Protein AF-0000000084923215 (afdb_homodimer)

Organism: Geobacter metallireducens (strain ATCC 53774 / DSM 7210 / GS-15) (NCBI:txid269799)

Sequence (346 aa):
MDTRNRTTPFKGLVVDIEQMDVRIGDKGWHTFQVVRHPGGVGVLPLHDDGTVTLIRQLRPSVDATLLEIPAGRLDPGEEPAACGLRELAEETGLSSTRLESLGVILTSPGVFDEAIHLYLATGLSQGEADPEQYEEIETVRVPLEEAVTMATDGRIRDGKTIIALFRAKAGLPMDTRNRTTPFKGLVVDIEQMDVRIGDKGWHTFQVVRHPGGVGVLPLHDDGTVTLIRQLRPSVDATLLEIPAGRLDPGEEPAACGLRELAEETGLSSTRLESLGVILTSPGVFDEAIHLYLATGLSQGEADPEQYEEIETVRVPLEEAVTMATDGRIRDGKTIIALFRAKAGLP

InterPro domains:
  IPR000086 NUDIX hydrolase domain [PF00293] (37-161)
  IPR000086 NUDIX hydrolase domain [PS51462] (36-164)
  IPR015797 NUDIX hydrolase-like domain superfamily [SSF55811] (3-169)

Secondary structure (DSSP, 8-state):
--EEEEEEEEE-SS-EEEEEEEE-GGG-EEEEEEEE---EEEEEEB-TTSEEEEEEEEEGGGTEEEEE--EEEPPTT--HHHHHHHHHHHHH-EEEEEEEEEEEEEEETTTEEEEEEEEEEEEEEE------TT--EEEEEEEHHHHHHHHHHTS--BHHHHHHHHHHHHH--/--EEEEEEEEE-SS-EEEEEEEE-GGG-EEEEEEEE---EEEEEEB-TTSEEEEEEEEEGGGTEEEEE--EEEPPTT--HHHHHHHHHHHHH-EEEEEEEEEEEEEEETTTEEEEEEEEEEEEEEE------TT--EEEEEEEHHHHHHHHHHTS--BHHHHHHHHHHHHH--

Radius of gyration: 19.85 Å; Cα contacts (8 Å, |Δi|>4): 893; chains: 2; bounding box: 50×55×45 Å

Structure (mmCIF, N/CA/C/O backbone):
data_AF-0000000084923215-model_v1
#
loop_
_entity.id
_entity.type
_entity.pdbx_description
1 polymer 'GDP-mannose pyrophosphatase'
#
loop_
_atom_site.group_PDB
_atom_site.id
_atom_site.type_symbol
_atom_site.label_atom_id
_atom_site.label_alt_id
_atom_site.label_comp_id
_atom_site.label_asym_id
_atom_site.label_entity_id
_atom_site.label_seq_id
_atom_site.pdbx_PDB_ins_code
_atom_site.Cartn_x
_atom_site.Cartn_y
_atom_site.Cartn_z
_atom_site.occupancy
_atom_site.B_iso_or_equiv
_atom_site.auth_seq_id
_atom_site.auth_comp_id
_atom_site.auth_asym_id
_atom_site.auth_atom_id
_atom_site.pdbx_PDB_model_num
ATOM 1 N N . MET A 1 1 ? -11.633 -4.125 -20.156 1 89.94 1 MET A N 1
ATOM 2 C CA . MET A 1 1 ? -12.141 -5.211 -19.328 1 89.94 1 MET A CA 1
ATOM 3 C C . MET A 1 1 ? -13.656 -5.328 -19.453 1 89.94 1 MET A C 1
ATOM 5 O O . MET A 1 1 ? -14.367 -4.32 -19.422 1 89.94 1 MET A O 1
ATOM 9 N N . ASP A 1 2 ? -14.211 -6.512 -19.719 1 95.12 2 ASP A N 1
ATOM 10 C CA . ASP A 1 2 ? -15.641 -6.75 -19.844 1 95.12 2 ASP A CA 1
ATOM 11 C C . ASP A 1 2 ? -16.281 -6.891 -18.453 1 95.12 2 ASP A C 1
ATOM 13 O O . ASP A 1 2 ? -15.891 -7.754 -17.672 1 95.12 2 ASP A O 1
ATOM 17 N N . THR A 1 3 ? -17.219 -6 -18.172 1 97.56 3 THR A N 1
ATOM 18 C CA . THR A 1 3 ? -17.906 -6.035 -16.875 1 97.56 3 THR A CA 1
ATOM 19 C C . THR A 1 3 ? -19.406 -5.973 -17.062 1 97.56 3 THR A C 1
ATOM 21 O O . THR A 1 3 ? -19.906 -5.516 -18.094 1 97.56 3 THR A O 1
ATOM 24 N N . ARG A 1 4 ? -20.156 -6.504 -16.109 1 98.12 4 ARG A N 1
ATOM 25 C CA . ARG A 1 4 ? -21.625 -6.402 -16.078 1 98.12 4 ARG A CA 1
ATOM 26 C C . ARG A 1 4 ? -22.141 -6.375 -14.648 1 98.12 4 ARG A C 1
ATOM 28 O O . ARG A 1 4 ? -21.375 -6.547 -13.695 1 98.12 4 ARG A O 1
ATOM 35 N N . ASN A 1 5 ? -23.453 -5.992 -14.414 1 98.19 5 ASN A N 1
ATOM 36 C CA . ASN A 1 5 ? -24.172 -6.039 -13.148 1 98.19 5 ASN A CA 1
ATOM 37 C C . ASN A 1 5 ? -23.5 -5.188 -12.086 1 98.19 5 ASN A C 1
ATOM 39 O O . ASN A 1 5 ? -23.312 -5.633 -10.953 1 98.19 5 ASN A O 1
ATOM 43 N N . ARG A 1 6 ? -23.094 -4.07 -12.453 1 98.06 6 ARG A N 1
ATOM 44 C CA . ARG A 1 6 ? -22.422 -3.174 -11.508 1 98.06 6 ARG A CA 1
ATOM 45 C C . ARG A 1 6 ? -23.422 -2.586 -10.516 1 98.06 6 ARG A C 1
ATOM 47 O O . ARG A 1 6 ? -24.5 -2.145 -10.898 1 98.06 6 ARG A O 1
ATOM 54 N N . THR A 1 7 ? -23.109 -2.68 -9.219 1 98.56 7 THR A N 1
ATOM 55 C CA . THR A 1 7 ? -23.875 -2.092 -8.125 1 98.56 7 THR A CA 1
ATOM 56 C C . THR A 1 7 ? -22.938 -1.482 -7.078 1 98.56 7 THR A C 1
ATOM 58 O O . THR A 1 7 ? -21.734 -1.683 -7.129 1 98.56 7 THR A O 1
ATOM 61 N N . THR A 1 8 ? -23.5 -0.693 -6.191 1 98.75 8 THR A N 1
ATOM 62 C CA . THR A 1 8 ? -22.781 -0.135 -5.047 1 98.75 8 THR A CA 1
ATOM 63 C C . THR A 1 8 ? -23.469 -0.534 -3.74 1 98.75 8 THR A C 1
ATOM 65 O O . THR A 1 8 ? -24.203 0.259 -3.15 1 98.75 8 THR A O 1
ATOM 68 N N . PRO A 1 9 ? -23.125 -1.691 -3.227 1 98.56 9 PRO A N 1
ATOM 69 C CA . PRO A 1 9 ? -23.844 -2.223 -2.064 1 98.56 9 PRO A CA 1
ATOM 70 C C . PRO A 1 9 ? -23.547 -1.443 -0.785 1 98.56 9 PRO A C 1
ATOM 72 O O . PRO A 1 9 ? -24.25 -1.615 0.221 1 98.56 9 PRO A O 1
ATOM 75 N N . PHE A 1 10 ? -22.578 -0.598 -0.765 1 98.75 10 PHE A N 1
ATOM 76 C CA . PHE A 1 10 ? -22.234 0.171 0.427 1 98.75 10 PHE A CA 1
ATOM 77 C C . PHE A 1 10 ? -21.656 1.53 0.051 1 98.75 10 PHE A C 1
ATOM 79 O O . PHE A 1 10 ? -20.75 1.614 -0.769 1 98.75 10 PHE A O 1
ATOM 86 N N . LYS A 1 11 ? -22.172 2.621 0.549 1 98.62 11 LYS A N 1
ATOM 87 C CA . LYS A 1 11 ? -21.641 3.984 0.497 1 98.62 11 LYS A CA 1
ATOM 88 C C . LYS A 1 11 ? -21.219 4.465 1.883 1 98.62 11 LYS A C 1
ATOM 90 O O . LYS A 1 11 ? -22.062 4.602 2.779 1 98.62 11 LYS A O 1
ATOM 95 N N . GLY A 1 12 ? -19.906 4.723 1.989 1 98.31 12 GLY A N 1
ATOM 96 C CA . GLY A 1 12 ? -19.422 5.012 3.326 1 98.31 12 GLY A CA 1
ATOM 97 C C . GLY A 1 12 ? -18.891 6.426 3.475 1 98.31 12 GLY A C 1
ATOM 98 O O . GLY A 1 12 ? -19.109 7.27 2.605 1 98.31 12 GLY A O 1
ATOM 99 N N . LEU A 1 13 ? -18.219 6.715 4.648 1 97.12 13 LEU A N 1
ATOM 100 C CA . LEU A 1 13 ? -17.703 8.031 4.98 1 97.12 13 LEU A CA 1
ATOM 101 C C . LEU A 1 13 ? -16.5 8.383 4.105 1 97.12 13 LEU A C 1
ATOM 103 O O . LEU A 1 13 ? -16.328 9.531 3.697 1 97.12 13 LEU A O 1
ATOM 107 N N . VAL A 1 14 ? -15.672 7.309 3.805 1 97.12 14 VAL A N 1
ATOM 108 C CA . VAL A 1 14 ? -14.422 7.547 3.086 1 97.12 14 VAL A CA 1
ATOM 109 C C . VAL A 1 14 ? -14.383 6.691 1.821 1 97.12 14 VAL A C 1
ATOM 111 O O . VAL A 1 14 ? -13.914 7.141 0.776 1 97.12 14 VAL A O 1
ATOM 114 N N . VAL A 1 15 ? -14.945 5.465 1.953 1 98.69 15 VAL A N 1
ATOM 115 C CA . VAL A 1 15 ? -14.891 4.535 0.831 1 98.69 15 VAL A CA 1
ATOM 116 C C . VAL A 1 15 ? -16.297 4.027 0.505 1 98.69 15 VAL A C 1
ATOM 118 O O . VAL A 1 15 ? -17.188 4.062 1.357 1 98.69 15 VAL A O 1
ATOM 121 N N . ASP A 1 16 ? -16.438 3.582 -0.717 1 98.81 16 ASP A N 1
ATOM 122 C CA . ASP A 1 16 ? -17.594 2.807 -1.173 1 98.81 16 ASP A CA 1
ATOM 123 C C . ASP A 1 16 ? -17.188 1.378 -1.528 1 98.81 16 ASP A C 1
ATOM 125 O O . ASP A 1 16 ? -16 1.097 -1.728 1 98.81 16 ASP A O 1
ATOM 129 N N . ILE A 1 17 ? -18.156 0.483 -1.512 1 98.88 17 ILE A N 1
ATOM 130 C CA . ILE A 1 17 ? -17.953 -0.846 -2.082 1 98.88 17 ILE A CA 1
ATOM 131 C C . ILE A 1 17 ? -18.75 -0.969 -3.381 1 98.88 17 ILE A C 1
ATOM 133 O O . ILE A 1 17 ? -19.969 -0.75 -3.396 1 98.88 17 ILE A O 1
ATOM 137 N N . GLU A 1 18 ? -18.047 -1.252 -4.402 1 98.81 18 GLU A N 1
ATOM 138 C CA . GLU A 1 18 ? -18.672 -1.568 -5.68 1 98.81 18 GLU A CA 1
ATOM 139 C C . GLU A 1 18 ? -18.562 -3.057 -5.996 1 98.81 18 GLU A C 1
ATOM 141 O O . GLU A 1 18 ? -17.547 -3.684 -5.703 1 98.81 18 GLU A O 1
ATOM 146 N N . GLN A 1 19 ? -19.609 -3.613 -6.535 1 98.75 19 GLN A N 1
ATOM 147 C CA . GLN A 1 19 ? -19.641 -5.012 -6.949 1 98.75 19 GLN A CA 1
ATOM 148 C C . GLN A 1 19 ? -19.953 -5.141 -8.438 1 98.75 19 GLN A C 1
ATOM 150 O O . GLN A 1 19 ? -20.812 -4.422 -8.961 1 98.75 19 GLN A O 1
ATOM 155 N N . MET A 1 20 ? -19.25 -6.008 -9.07 1 98.56 20 MET A N 1
ATOM 156 C CA . MET A 1 20 ? -19.5 -6.258 -10.492 1 98.56 20 MET A CA 1
ATOM 157 C C . MET A 1 20 ? -19.047 -7.664 -10.875 1 98.56 20 MET A C 1
ATOM 159 O O . MET A 1 20 ? -18.25 -8.289 -10.164 1 98.56 20 MET A O 1
ATOM 163 N N . ASP A 1 21 ? -19.641 -8.109 -11.945 1 98.62 21 ASP A N 1
ATOM 164 C CA . ASP A 1 21 ? -19.109 -9.305 -12.586 1 98.62 21 ASP A CA 1
ATOM 165 C C . ASP A 1 21 ? -18.062 -8.953 -13.641 1 98.62 21 ASP A C 1
ATOM 167 O O . ASP A 1 21 ? -18.25 -8.008 -14.414 1 98.62 21 ASP A O 1
ATOM 171 N N . VAL A 1 22 ? -16.969 -9.656 -13.609 1 98.25 22 VAL A N 1
ATOM 172 C CA . VAL A 1 22 ? -15.875 -9.43 -14.547 1 98.25 22 VAL A CA 1
ATOM 173 C C . VAL A 1 22 ? -15.617 -10.695 -15.359 1 98.25 22 VAL A C 1
ATOM 175 O O . VAL A 1 22 ? -15.57 -11.797 -14.812 1 98.25 22 VAL A O 1
ATOM 178 N N . ARG A 1 23 ? -15.461 -10.523 -16.656 1 97.69 23 ARG A N 1
ATOM 179 C CA . ARG A 1 23 ? -15.086 -11.664 -17.484 1 97.69 23 ARG A CA 1
ATOM 180 C C . ARG A 1 23 ? -13.578 -11.914 -17.422 1 97.69 23 ARG A C 1
ATOM 182 O O . ARG A 1 23 ? -12.781 -11.031 -17.75 1 97.69 23 ARG A O 1
ATOM 189 N N . ILE A 1 24 ? -13.234 -13.102 -17 1 96.06 24 ILE A N 1
ATOM 190 C CA . ILE A 1 24 ? -11.828 -13.477 -16.906 1 96.06 24 ILE A CA 1
ATOM 191 C C . ILE A 1 24 ? -11.469 -14.43 -18.047 1 96.06 24 ILE A C 1
ATOM 193 O O . ILE A 1 24 ? -11.5 -15.648 -17.891 1 96.06 24 ILE A O 1
ATOM 197 N N . GLY A 1 25 ? -11.078 -13.75 -19.234 1 92.06 25 GLY A N 1
ATOM 198 C CA . GLY A 1 25 ? -10.75 -14.547 -20.406 1 92.06 25 GLY A CA 1
ATOM 199 C C . GLY A 1 25 ? -11.742 -15.672 -20.656 1 92.06 25 GLY A C 1
ATOM 200 O O . GLY A 1 25 ? -12.953 -15.438 -20.703 1 92.06 25 GLY A O 1
ATOM 201 N N . ASP A 1 26 ? -11.148 -16.859 -20.781 1 92.81 26 ASP A N 1
ATOM 202 C CA . ASP A 1 26 ? -11.969 -18.031 -21.078 1 92.81 26 ASP A CA 1
ATOM 203 C C . ASP A 1 26 ? -12.516 -18.656 -19.797 1 92.81 26 ASP A C 1
ATOM 205 O O . ASP A 1 26 ? -13.344 -19.578 -19.844 1 92.81 26 ASP A O 1
ATOM 209 N N . LYS A 1 27 ? -12.133 -18.141 -18.672 1 95.31 27 LYS A N 1
ATOM 210 C CA . LYS A 1 27 ? -12.516 -18.703 -17.375 1 95.31 27 LYS A CA 1
ATOM 211 C C . LYS A 1 27 ? -13.922 -18.266 -16.984 1 95.31 27 LYS A C 1
ATOM 213 O O . LYS A 1 27 ? -14.461 -18.734 -15.969 1 95.31 27 LYS A O 1
ATOM 218 N N . GLY A 1 28 ? -14.523 -17.359 -17.75 1 96.5 28 GLY A N 1
ATOM 219 C CA . GLY A 1 28 ? -15.914 -16.984 -17.547 1 96.5 28 GLY A CA 1
ATOM 220 C C . GLY A 1 28 ? -16.078 -15.789 -16.625 1 96.5 28 GLY A C 1
ATOM 221 O O . GLY A 1 28 ? -15.172 -14.969 -16.5 1 96.5 28 GLY A O 1
ATOM 222 N N . TRP A 1 29 ? -17.344 -15.648 -16.125 1 98.06 29 TRP A N 1
ATOM 223 C CA . TRP A 1 29 ? -17.719 -14.484 -15.328 1 98.06 29 TRP A CA 1
ATOM 224 C C . TRP A 1 29 ? -17.516 -14.766 -13.836 1 98.06 29 TRP A C 1
ATOM 226 O O . TRP A 1 29 ? -17.891 -15.836 -13.344 1 98.06 29 TRP A O 1
ATOM 236 N N . HIS A 1 30 ? -16.906 -13.828 -13.188 1 98.12 30 HIS A N 1
ATOM 237 C CA . HIS A 1 30 ? -16.703 -13.906 -11.742 1 98.12 30 HIS A CA 1
ATOM 238 C C . HIS A 1 30 ? -17.078 -12.594 -11.062 1 98.12 30 HIS A C 1
ATOM 240 O O . HIS A 1 30 ? -16.859 -11.516 -11.625 1 98.12 30 HIS A O 1
ATOM 246 N N . THR A 1 31 ? -17.625 -12.656 -9.805 1 98.25 31 THR A N 1
ATOM 247 C CA . THR A 1 31 ? -18.047 -11.477 -9.062 1 98.25 31 THR A CA 1
ATOM 248 C C . THR A 1 31 ? -16.875 -10.898 -8.266 1 98.25 31 THR A C 1
ATOM 250 O O . THR A 1 31 ? -16.188 -11.633 -7.562 1 98.25 31 THR A O 1
ATOM 253 N N . PHE A 1 32 ? -16.672 -9.633 -8.453 1 98.31 32 PHE A N 1
ATOM 254 C CA . PHE A 1 32 ? -15.68 -8.891 -7.688 1 98.31 32 PHE A CA 1
ATOM 255 C C . PHE A 1 32 ? -16.344 -7.789 -6.867 1 98.31 32 PHE A C 1
ATOM 257 O O . PHE A 1 32 ? -17.312 -7.18 -7.309 1 98.31 32 PHE A O 1
ATOM 264 N N . GLN A 1 33 ? -15.859 -7.652 -5.668 1 98.69 33 GLN A N 1
ATOM 265 C CA . GLN A 1 33 ? -16.125 -6.457 -4.879 1 98.69 33 GLN A CA 1
ATOM 266 C C . GLN A 1 33 ? -14.883 -5.582 -4.762 1 98.69 33 GLN A C 1
ATOM 268 O O . GLN A 1 33 ? -13.812 -6.062 -4.395 1 98.69 33 GLN A O 1
ATOM 273 N N . VAL A 1 34 ? -15.016 -4.301 -5.113 1 98.75 34 VAL A N 1
ATOM 274 C CA . VAL A 1 34 ? -13.914 -3.346 -5.145 1 98.75 34 VAL A CA 1
ATOM 275 C C . VAL A 1 34 ? -14.172 -2.232 -4.129 1 98.75 34 VAL A C 1
ATOM 277 O O . VAL A 1 34 ? -15.273 -1.683 -4.066 1 98.75 34 VAL A O 1
ATOM 280 N N . VAL A 1 35 ? -13.164 -1.985 -3.295 1 98.94 35 VAL A N 1
ATOM 281 C CA . VAL A 1 35 ? -13.203 -0.809 -2.432 1 98.94 35 VAL A CA 1
ATOM 282 C C . VAL A 1 35 ? -12.812 0.432 -3.232 1 98.94 35 VAL A C 1
ATOM 284 O O . VAL A 1 35 ? -11.711 0.503 -3.775 1 98.94 35 VAL A O 1
ATOM 287 N N . ARG A 1 36 ? -13.672 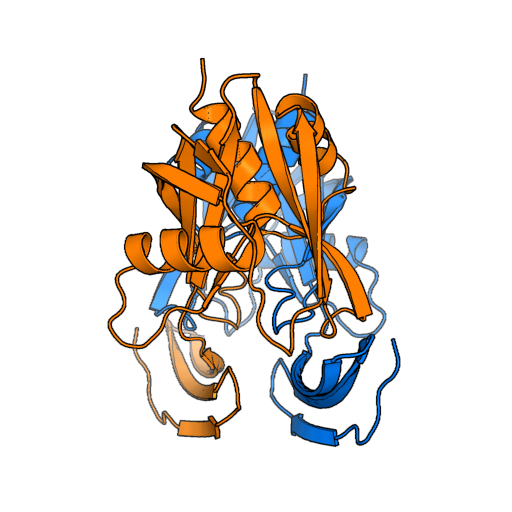1.407 -3.336 1 98.81 36 ARG A N 1
ATOM 288 C CA . ARG A 1 36 ? -13.445 2.629 -4.102 1 98.81 36 ARG A CA 1
ATOM 289 C C . ARG A 1 36 ? -13.039 3.779 -3.188 1 98.81 36 ARG A C 1
ATOM 291 O O . ARG A 1 36 ? -13.719 4.07 -2.203 1 98.81 36 ARG A O 1
ATOM 298 N N . HIS A 1 37 ? -11.992 4.406 -3.455 1 98.69 37 HIS A N 1
ATOM 299 C CA . HIS A 1 37 ? -11.375 5.473 -2.678 1 98.69 37 HIS A CA 1
ATOM 300 C C . HIS A 1 37 ? -11.039 6.672 -3.559 1 98.69 37 HIS A C 1
ATOM 302 O O . HIS A 1 37 ? -10.648 6.504 -4.719 1 98.69 37 HIS A O 1
ATOM 308 N N . PRO A 1 38 ? -11.125 7.875 -3.074 1 98.06 38 PRO A N 1
ATOM 309 C CA . PRO A 1 38 ? -10.852 9.062 -3.889 1 98.06 38 PRO A CA 1
ATOM 310 C C . PRO A 1 38 ? -9.375 9.203 -4.254 1 98.06 38 PRO A C 1
ATOM 312 O O . PRO A 1 38 ? -9.016 10.023 -5.102 1 98.06 38 PRO A O 1
ATOM 315 N N . GLY A 1 39 ? -8.5 8.375 -3.676 1 98.56 39 GLY A N 1
ATOM 316 C CA . GLY A 1 39 ? -7.062 8.539 -3.848 1 98.56 39 GLY A CA 1
ATOM 317 C C . GLY A 1 39 ? -6.449 9.5 -2.846 1 98.56 39 GLY A C 1
ATOM 318 O O . GLY A 1 39 ? -7.141 10.016 -1.966 1 98.56 39 GLY A O 1
ATOM 319 N N . GLY A 1 40 ? -5.168 9.633 -2.926 1 98.75 40 GLY A N 1
ATOM 320 C CA . GLY A 1 40 ? -4.496 10.5 -1.97 1 98.75 40 GLY A CA 1
ATOM 321 C C . GLY A 1 40 ? -3.143 10.984 -2.453 1 98.75 40 GLY A C 1
ATOM 322 O O . GLY A 1 40 ? -2.795 10.805 -3.621 1 98.75 40 GLY A O 1
ATOM 323 N N . VAL A 1 41 ? -2.512 11.688 -1.561 1 98.94 41 VAL A N 1
ATOM 324 C CA . VAL A 1 41 ? -1.174 12.219 -1.782 1 98.94 41 VAL A CA 1
ATOM 325 C C . VAL A 1 41 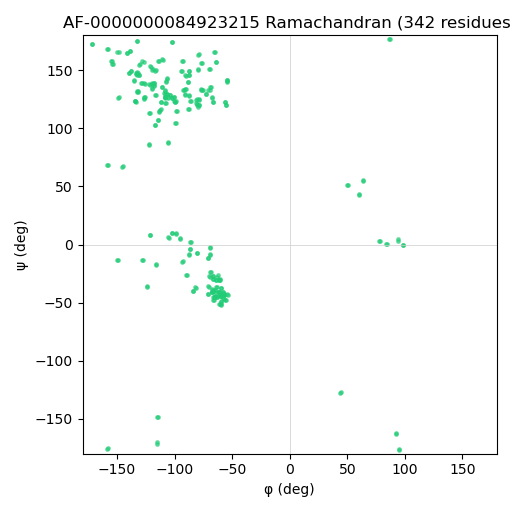? -0.296 11.938 -0.564 1 98.94 41 VAL A C 1
ATOM 327 O O . VAL A 1 41 ? -0.801 11.781 0.55 1 98.94 41 VAL A O 1
ATOM 330 N N . GLY A 1 42 ? 0.976 11.719 -0.766 1 98.94 42 GLY A N 1
ATOM 331 C CA . GLY A 1 42 ? 2.014 11.734 0.253 1 98.94 42 GLY A CA 1
ATOM 332 C C . GLY A 1 42 ? 3.188 12.625 -0.106 1 98.94 42 GLY A C 1
ATOM 333 O O . GLY A 1 42 ? 3.596 12.688 -1.268 1 98.94 42 GLY A O 1
ATOM 334 N N . VAL A 1 43 ? 3.701 13.352 0.834 1 99 43 VAL A N 1
ATOM 335 C CA . VAL A 1 43 ? 4.789 14.297 0.59 1 99 43 VAL A CA 1
ATOM 336 C C . VAL A 1 43 ? 5.941 14.016 1.55 1 99 43 VAL A C 1
ATOM 338 O O . VAL A 1 43 ? 5.742 13.93 2.764 1 99 43 VAL A O 1
ATOM 341 N N . LEU A 1 44 ? 7.07 13.82 1.034 1 99 44 LEU A N 1
ATOM 342 C CA . LEU A 1 44 ? 8.289 13.68 1.826 1 99 44 LEU A CA 1
ATOM 343 C C . LEU A 1 44 ? 9.07 14.984 1.857 1 99 44 LEU A C 1
ATOM 345 O O . LEU A 1 44 ? 9.703 15.359 0.866 1 99 44 LEU A O 1
ATOM 349 N N . PRO A 1 45 ? 9.016 15.688 2.955 1 99 45 PRO A N 1
ATOM 350 C CA . PRO A 1 45 ? 9.812 16.906 3.059 1 99 45 PRO A CA 1
ATOM 351 C C . PRO A 1 45 ? 11.281 16.625 3.369 1 99 45 PRO A C 1
ATOM 353 O O . PRO A 1 45 ? 11.594 15.945 4.352 1 99 45 PRO A O 1
ATOM 356 N N . LEU A 1 46 ? 12.148 17.109 2.572 1 98.94 46 LEU A N 1
ATOM 357 C CA . LEU A 1 46 ? 13.594 16.984 2.725 1 98.94 46 LEU A CA 1
ATOM 358 C C . LEU A 1 46 ? 14.242 18.344 2.998 1 98.94 46 LEU A C 1
ATOM 360 O O . LEU A 1 46 ? 14.219 19.219 2.143 1 98.94 46 LEU A O 1
ATOM 364 N N . HIS A 1 47 ? 14.797 18.5 4.191 1 98.81 47 HIS A N 1
ATOM 365 C CA . HIS A 1 47 ? 15.445 19.734 4.617 1 98.81 47 HIS A CA 1
ATOM 366 C C . HIS A 1 47 ? 16.844 19.844 4.023 1 98.81 47 HIS A C 1
ATOM 368 O O . HIS A 1 47 ? 17.469 18.828 3.68 1 98.81 47 HIS A O 1
ATOM 374 N N . ASP A 1 48 ? 17.391 21.047 4.059 1 98.19 48 ASP A N 1
ATOM 375 C CA . ASP A 1 48 ? 18.703 21.344 3.48 1 98.19 48 ASP A CA 1
ATOM 376 C C . ASP A 1 48 ? 19.812 20.562 4.195 1 98.19 48 ASP A C 1
ATOM 378 O O . ASP A 1 48 ? 20.828 20.234 3.596 1 98.19 48 ASP A O 1
ATOM 382 N N . ASP A 1 49 ? 19.578 20.25 5.438 1 98.31 49 ASP A N 1
ATOM 383 C CA . ASP A 1 49 ? 20.625 19.594 6.223 1 98.31 49 ASP A CA 1
ATOM 384 C C . ASP A 1 49 ? 20.594 18.078 6.023 1 98.31 49 ASP A C 1
ATOM 386 O O . ASP A 1 49 ? 21.297 17.344 6.719 1 98.31 49 ASP A O 1
ATOM 390 N N . GLY A 1 50 ? 19.719 17.562 5.184 1 98.38 50 GLY A N 1
ATOM 391 C CA . GLY A 1 50 ? 19.672 16.156 4.855 1 98.38 50 GLY A CA 1
ATOM 392 C C . GLY A 1 50 ? 18.703 15.367 5.715 1 98.38 50 GLY A C 1
ATOM 393 O O . GLY A 1 50 ? 18.609 14.141 5.602 1 98.38 50 GLY A O 1
ATOM 394 N N . THR A 1 51 ? 17.953 16.047 6.586 1 98.81 51 THR A N 1
ATOM 395 C CA . THR A 1 51 ? 16.938 15.375 7.391 1 98.81 51 THR A CA 1
ATOM 396 C C . THR A 1 51 ? 15.578 15.445 6.699 1 98.81 51 THR A C 1
ATOM 398 O O . THR A 1 51 ? 15.359 16.281 5.824 1 98.81 51 THR A O 1
ATOM 401 N N . VAL A 1 52 ? 14.703 14.516 7.062 1 98.94 52 VAL A N 1
ATOM 402 C CA . VAL A 1 52 ? 13.32 14.531 6.605 1 98.94 52 VAL A CA 1
ATOM 403 C C . VAL A 1 52 ? 12.383 14.719 7.797 1 98.94 52 VAL A C 1
ATOM 405 O O . VAL A 1 52 ? 12.719 14.344 8.922 1 98.94 52 VAL A O 1
ATOM 408 N N . THR A 1 53 ? 11.242 15.336 7.547 1 98.94 53 THR A N 1
ATOM 409 C CA . THR A 1 53 ? 10.172 15.406 8.539 1 98.94 53 THR A CA 1
ATOM 410 C C . THR A 1 53 ? 9.117 14.336 8.273 1 98.94 53 THR A C 1
ATOM 412 O O . THR A 1 53 ? 8.5 14.312 7.207 1 98.94 53 THR A O 1
ATOM 415 N N . LEU A 1 54 ? 8.984 13.414 9.18 1 98.94 54 LEU A N 1
ATOM 416 C CA . LEU A 1 54 ? 7.902 12.438 9.227 1 98.94 54 LEU A CA 1
ATOM 417 C C . LEU A 1 54 ? 6.867 12.836 10.273 1 98.94 54 LEU A C 1
ATOM 419 O O . LEU A 1 54 ? 7.051 13.82 10.992 1 98.94 54 LEU A O 1
ATOM 423 N N . ILE A 1 55 ? 5.797 12.094 10.305 1 98.88 55 ILE A N 1
ATOM 424 C CA . ILE A 1 55 ? 4.785 12.32 11.336 1 98.88 55 ILE A CA 1
ATOM 425 C C . ILE A 1 55 ? 4.512 11.008 12.07 1 98.88 55 ILE A C 1
ATOM 427 O O . ILE A 1 55 ? 4.551 9.93 11.477 1 98.88 55 ILE A O 1
ATOM 431 N N . ARG A 1 56 ? 4.363 11.055 13.367 1 98.38 56 ARG A N 1
ATOM 432 C CA . ARG A 1 56 ? 3.748 10.008 14.164 1 98.38 56 ARG A CA 1
ATOM 433 C C . ARG A 1 56 ? 2.238 10.203 14.258 1 98.38 56 ARG A C 1
ATOM 435 O O . ARG A 1 56 ? 1.773 11.219 14.781 1 98.38 56 ARG A O 1
ATOM 442 N N . GLN A 1 57 ? 1.52 9.328 13.758 1 97.12 57 GLN A N 1
ATOM 443 C CA . GLN A 1 57 ? 0.075 9.5 13.641 1 97.12 57 GLN A CA 1
ATOM 444 C C . GLN A 1 57 ? -0.668 8.266 14.148 1 97.12 57 GLN A C 1
ATOM 446 O O . GLN A 1 57 ? -0.295 7.137 13.828 1 97.12 57 GLN A O 1
ATOM 451 N N . LEU A 1 58 ? -1.706 8.508 15.016 1 97.06 58 LEU A N 1
ATOM 452 C CA . LEU A 1 58 ? -2.598 7.434 15.438 1 97.06 58 LEU A CA 1
ATOM 453 C C . LEU A 1 58 ? -3.449 6.934 14.281 1 97.06 58 LEU A C 1
ATOM 455 O O . LEU A 1 58 ? -4.102 7.727 13.594 1 97.06 58 LEU A O 1
ATOM 459 N N . ARG A 1 59 ? -3.414 5.664 14.055 1 97.81 59 ARG A N 1
ATOM 460 C CA . ARG A 1 59 ? -4.223 5.016 13.023 1 97.81 59 ARG A CA 1
ATOM 461 C C . ARG A 1 59 ? -5.207 4.027 13.641 1 97.81 59 ARG A C 1
ATOM 463 O O . ARG A 1 59 ? -4.852 2.877 13.914 1 97.81 59 ARG A O 1
ATOM 470 N N . PRO A 1 60 ? -6.426 4.398 13.742 1 97.38 60 PRO A N 1
ATOM 471 C CA . PRO A 1 60 ? -7.438 3.523 14.344 1 97.38 60 PRO A CA 1
ATOM 472 C C . PRO A 1 60 ? -7.609 2.213 13.578 1 97.38 60 PRO A C 1
ATOM 474 O O . PRO A 1 60 ? -7.914 1.179 14.18 1 97.38 60 PRO A O 1
ATOM 477 N N . SER A 1 61 ? -7.398 2.225 12.289 1 98.06 61 SER A N 1
ATOM 478 C CA . SER A 1 61 ? -7.617 1.042 11.461 1 98.06 61 SER A CA 1
ATOM 479 C C . SER A 1 61 ? -6.727 -0.114 11.906 1 98.06 61 SER A C 1
ATOM 481 O O . SER A 1 61 ? -7.086 -1.281 11.742 1 98.06 61 SER A O 1
ATOM 483 N N . VAL A 1 62 ? -5.582 0.248 12.438 1 98.31 62 VAL A N 1
ATOM 484 C CA . VAL A 1 62 ? -4.648 -0.809 12.812 1 98.31 62 VAL A CA 1
ATOM 485 C C . VAL A 1 62 ? -4.332 -0.705 14.305 1 98.31 62 VAL A C 1
ATOM 487 O O . VAL A 1 62 ? -3.402 -1.354 14.797 1 98.31 62 VAL A O 1
ATOM 490 N N . ASP A 1 63 ? -5.004 0.139 15.039 1 96.75 63 ASP A N 1
ATOM 491 C CA . ASP A 1 63 ? -4.871 0.344 16.484 1 96.75 63 ASP A CA 1
ATOM 492 C C . ASP A 1 63 ? -3.408 0.545 16.875 1 96.75 63 ASP A C 1
ATOM 494 O O . ASP A 1 63 ? -2.895 -0.147 17.75 1 96.75 63 ASP A O 1
ATOM 498 N N . ALA A 1 64 ? -2.742 1.47 16.172 1 97.69 64 ALA A N 1
ATOM 499 C CA . ALA A 1 64 ? -1.331 1.751 16.406 1 97.69 64 ALA A CA 1
ATOM 500 C C . ALA A 1 64 ? -0.974 3.176 15.992 1 97.69 64 ALA A C 1
ATOM 502 O O . ALA A 1 64 ? -1.693 3.797 15.211 1 97.69 64 ALA A O 1
ATOM 503 N N . THR A 1 65 ? 0.08 3.67 16.625 1 97.88 65 THR A N 1
ATOM 504 C CA . THR A 1 65 ? 0.725 4.875 16.109 1 97.88 65 THR A CA 1
ATOM 505 C C . THR A 1 65 ? 1.842 4.523 15.133 1 97.88 65 THR A C 1
ATOM 507 O O . THR A 1 65 ? 2.678 3.664 15.422 1 97.88 65 THR A O 1
ATOM 510 N N . LEU A 1 66 ? 1.787 5.148 13.984 1 98.69 66 LEU A N 1
ATOM 511 C CA . LEU A 1 66 ? 2.738 4.809 12.938 1 98.69 66 LEU A CA 1
ATOM 512 C C . LEU A 1 66 ? 3.59 6.016 12.562 1 98.69 66 LEU A C 1
ATOM 514 O O . LEU A 1 66 ? 3.154 7.16 12.711 1 98.69 66 LEU A O 1
ATOM 518 N N . LEU A 1 67 ? 4.789 5.758 12.125 1 98.88 67 LEU A N 1
ATOM 519 C CA . LEU A 1 67 ? 5.621 6.762 11.477 1 98.88 67 LEU A CA 1
ATOM 520 C C . LEU A 1 67 ? 5.332 6.828 9.984 1 98.88 67 LEU A C 1
ATOM 522 O O . LEU A 1 67 ? 5.414 5.812 9.281 1 98.88 67 LEU A O 1
ATOM 526 N N . GLU A 1 68 ? 4.969 8.016 9.5 1 98.94 68 GLU A N 1
ATOM 527 C CA . GLU A 1 68 ? 4.516 8.195 8.117 1 98.94 68 GLU A CA 1
ATOM 528 C C . GLU A 1 68 ? 5.039 9.508 7.539 1 98.94 68 GLU A C 1
ATOM 530 O O . GLU A 1 68 ? 5.516 10.375 8.273 1 98.94 68 GLU A O 1
ATOM 535 N N . ILE A 1 69 ? 4.945 9.586 6.211 1 99 69 ILE A N 1
ATOM 536 C CA . ILE A 1 69 ? 5.043 10.906 5.59 1 99 69 ILE A CA 1
ATOM 537 C C . ILE A 1 69 ? 3.705 11.633 5.707 1 99 69 ILE A C 1
ATOM 539 O O . ILE A 1 69 ? 2.654 11 5.805 1 99 69 ILE A O 1
ATOM 543 N N . PRO A 1 70 ? 3.762 13 5.777 1 98.88 70 PRO A N 1
ATOM 544 C CA . PRO A 1 70 ? 2.482 13.703 5.676 1 98.88 70 PRO A CA 1
ATOM 545 C C . PRO A 1 70 ? 1.695 13.32 4.426 1 98.88 70 PRO A C 1
ATOM 547 O O . PRO A 1 70 ? 2.281 13.109 3.361 1 98.88 70 PRO A O 1
ATOM 550 N N . ALA A 1 71 ? 0.455 13.203 4.578 1 98.75 71 ALA A N 1
ATOM 551 C CA . ALA A 1 71 ? -0.393 12.695 3.502 1 98.75 71 ALA A CA 1
ATOM 552 C C . ALA A 1 71 ? -1.845 13.117 3.699 1 98.75 71 ALA A C 1
ATOM 554 O O . ALA A 1 71 ? -2.199 13.672 4.742 1 98.75 71 ALA A O 1
ATOM 555 N N . GLY A 1 72 ? -2.648 12.914 2.66 1 98.31 72 GLY A N 1
ATOM 556 C CA . GLY A 1 72 ? -4.07 13.203 2.75 1 98.31 72 GLY A CA 1
ATOM 557 C C . GLY A 1 72 ? -4.852 12.727 1.54 1 98.31 72 GLY A C 1
ATOM 558 O O . GLY A 1 72 ? -4.266 12.273 0.554 1 98.31 72 GLY A O 1
ATOM 559 N N . ARG A 1 73 ? -6.184 12.836 1.662 1 98.12 73 ARG A N 1
ATOM 560 C CA . ARG A 1 73 ? -7.09 12.414 0.598 1 98.12 73 ARG A CA 1
ATOM 561 C C . ARG A 1 73 ? -7.324 13.547 -0.4 1 98.12 73 ARG A C 1
ATOM 563 O O . ARG A 1 73 ? -7.285 14.719 -0.035 1 98.12 73 ARG A O 1
ATOM 570 N N . LEU A 1 74 ? -7.555 13.125 -1.616 1 98.5 74 LEU A N 1
ATOM 571 C CA . LEU A 1 74 ? -7.883 14.102 -2.652 1 98.5 74 LEU A CA 1
ATOM 572 C C . LEU A 1 74 ? -9.328 14.57 -2.516 1 98.5 74 LEU A C 1
ATOM 574 O O . LEU A 1 74 ? -10.242 13.75 -2.393 1 98.5 74 LEU A O 1
ATOM 578 N N . ASP A 1 75 ? -9.562 15.875 -2.572 1 96.31 75 ASP A N 1
ATOM 579 C CA . ASP A 1 75 ? -10.898 16.422 -2.781 1 96.31 75 ASP A CA 1
ATOM 580 C C . ASP A 1 75 ? -11.32 16.281 -4.242 1 96.31 75 ASP A C 1
ATOM 582 O O . ASP A 1 75 ? -10.477 16.219 -5.137 1 96.31 75 ASP A O 1
ATOM 586 N N . PRO A 1 76 ? -12.617 16.266 -4.449 1 95.44 76 PRO A N 1
ATOM 587 C CA . PRO A 1 76 ? -13.07 16.203 -5.84 1 95.44 76 PRO A CA 1
ATOM 588 C C . PRO A 1 76 ? -12.484 17.328 -6.699 1 95.44 76 PRO A C 1
ATOM 590 O O . PRO A 1 76 ? -12.633 18.5 -6.375 1 95.44 76 PRO A O 1
ATOM 593 N N . GLY A 1 77 ? -11.75 16.953 -7.75 1 96.38 77 GLY A N 1
ATOM 594 C CA . GLY A 1 77 ? -11.227 17.922 -8.711 1 96.38 77 GLY A CA 1
ATOM 595 C C . GLY A 1 77 ? -9.922 18.547 -8.273 1 96.38 77 GLY A C 1
ATOM 596 O O . GLY A 1 77 ? -9.336 19.359 -9 1 96.38 77 GLY A O 1
ATOM 597 N N . GLU A 1 78 ? -9.422 18.172 -7.137 1 97.69 78 GLU A N 1
ATOM 598 C CA . GLU A 1 78 ? -8.188 18.766 -6.629 1 97.69 78 GLU A CA 1
ATOM 599 C C . GLU A 1 78 ? -6.969 18.203 -7.348 1 97.69 78 GLU A C 1
ATOM 601 O O . GLU A 1 78 ? -6.883 16.984 -7.57 1 97.69 78 GLU A O 1
ATOM 606 N N . GLU A 1 79 ? -6.098 19.094 -7.746 1 98.38 79 GLU A N 1
ATOM 607 C CA . GLU A 1 79 ? -4.824 18.656 -8.297 1 98.38 79 GLU A CA 1
ATOM 608 C C . GLU A 1 79 ? -3.947 18.031 -7.215 1 98.38 79 GLU A C 1
ATOM 610 O O . GLU A 1 79 ? -3.791 18.594 -6.129 1 98.38 79 GLU A O 1
ATOM 615 N N . PRO A 1 80 ? -3.32 16.922 -7.5 1 98.69 80 PRO A N 1
ATOM 616 C CA . PRO A 1 80 ? -2.547 16.203 -6.484 1 98.69 80 PRO A CA 1
ATOM 617 C C . PRO A 1 80 ? -1.448 17.062 -5.863 1 98.69 80 PRO A C 1
ATOM 619 O O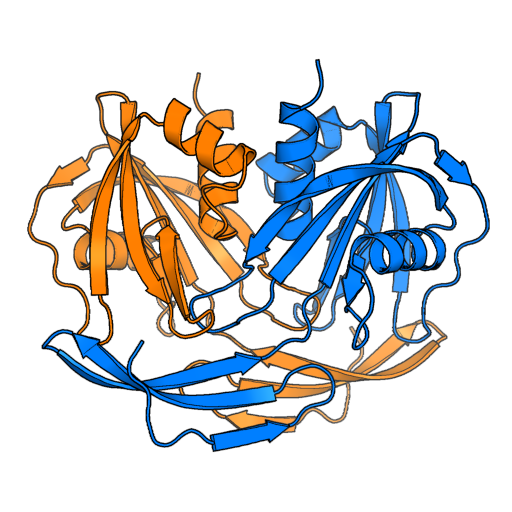 . PRO A 1 80 ? -1.259 17.047 -4.645 1 98.69 80 PRO A O 1
ATOM 622 N N . ALA A 1 81 ? -0.764 17.812 -6.688 1 98.75 81 ALA A N 1
ATOM 623 C CA . ALA A 1 81 ? 0.295 18.672 -6.156 1 98.75 81 ALA A CA 1
ATOM 624 C C . ALA A 1 81 ? -0.267 19.688 -5.168 1 98.75 81 ALA A C 1
ATOM 626 O O . ALA A 1 81 ? 0.323 19.938 -4.109 1 98.75 81 ALA A O 1
ATOM 627 N N . ALA A 1 82 ? -1.371 20.266 -5.504 1 98.62 82 ALA A N 1
ATOM 628 C CA . ALA A 1 82 ? -2.027 21.219 -4.617 1 98.62 82 ALA A CA 1
ATOM 629 C C . ALA A 1 82 ? -2.463 20.562 -3.314 1 98.62 82 ALA A C 1
ATOM 631 O O . ALA A 1 82 ? -2.293 21.125 -2.234 1 98.62 82 ALA A O 1
ATOM 632 N N . CYS A 1 83 ? -3.055 19.391 -3.398 1 98.62 83 CYS A N 1
ATOM 633 C CA . CYS A 1 83 ? -3.432 18.609 -2.225 1 98.62 83 CYS A CA 1
ATOM 634 C C . CYS A 1 83 ? -2.219 18.328 -1.342 1 98.62 83 CYS A C 1
ATOM 636 O O . CYS A 1 83 ? -2.295 18.453 -0.118 1 98.62 83 CYS A O 1
ATOM 638 N N . GLY A 1 84 ? -1.083 17.953 -1.99 1 98.75 84 GLY A N 1
ATOM 639 C CA . GLY A 1 84 ? 0.139 17.672 -1.256 1 98.75 84 GLY A CA 1
ATOM 640 C C . GLY A 1 84 ? 0.639 18.844 -0.442 1 98.75 84 GLY A C 1
ATOM 641 O O . GLY A 1 84 ? 0.998 18.688 0.727 1 98.75 84 GLY A O 1
ATOM 642 N N . LEU A 1 85 ? 0.612 20 -1.078 1 98.62 85 LEU A N 1
ATOM 643 C CA . LEU A 1 85 ? 1.074 21.203 -0.4 1 98.62 85 LEU A CA 1
ATOM 644 C C . LEU A 1 85 ? 0.138 21.578 0.746 1 98.62 85 LEU A C 1
ATOM 646 O O . LEU A 1 85 ? 0.593 21.984 1.816 1 98.62 85 LEU A O 1
ATOM 650 N N . ARG A 1 86 ? -1.124 21.453 0.517 1 98.25 86 ARG A N 1
ATOM 651 C CA . ARG A 1 86 ? -2.109 21.719 1.559 1 98.25 86 ARG A CA 1
ATOM 652 C C . ARG A 1 86 ? -1.915 20.797 2.752 1 98.25 86 ARG A C 1
ATOM 654 O O . ARG A 1 86 ? -1.827 21.25 3.895 1 98.25 86 ARG A O 1
ATOM 661 N N . GLU A 1 87 ? -1.83 19.484 2.521 1 98.69 87 GLU A N 1
ATOM 662 C CA . GLU A 1 87 ? -1.682 18.5 3.582 1 98.69 87 GLU A CA 1
ATOM 663 C C . GLU A 1 87 ? -0.358 18.672 4.32 1 98.69 87 GLU A C 1
ATOM 665 O O . GLU A 1 87 ? -0.291 18.484 5.539 1 98.69 87 GLU A O 1
ATOM 670 N N . LEU A 1 88 ? 0.728 18.953 3.561 1 98.88 88 LEU A N 1
ATOM 671 C CA . LEU A 1 88 ? 2.027 19.219 4.168 1 98.88 88 LEU A CA 1
ATOM 672 C C . LEU A 1 88 ? 1.935 20.359 5.18 1 98.88 88 LEU A C 1
ATOM 674 O O . LEU A 1 88 ? 2.398 20.219 6.316 1 98.88 88 LEU A O 1
ATOM 678 N N . ALA A 1 89 ? 1.312 21.422 4.801 1 98.69 89 ALA A N 1
ATOM 679 C CA . ALA A 1 89 ? 1.159 22.578 5.672 1 98.69 89 ALA A CA 1
ATOM 680 C C . ALA A 1 89 ? 0.279 22.25 6.875 1 98.69 89 ALA A C 1
ATOM 682 O O . ALA A 1 89 ? 0.625 22.578 8.016 1 98.69 89 ALA A O 1
ATOM 683 N N . GLU A 1 90 ? -0.849 21.641 6.652 1 98.62 90 GLU A N 1
ATOM 684 C CA . GLU A 1 90 ? -1.798 21.312 7.715 1 98.62 90 GLU A CA 1
ATOM 685 C C . GLU A 1 90 ? -1.164 20.406 8.766 1 98.62 90 GLU A C 1
ATOM 687 O O . GLU A 1 90 ? -1.312 20.641 9.969 1 98.62 90 GLU A O 1
ATOM 692 N N . GLU A 1 91 ? -0.428 19.406 8.297 1 98.62 91 GLU A N 1
ATOM 693 C CA . GLU A 1 91 ? 0.008 18.344 9.219 1 98.62 91 GLU A CA 1
ATOM 694 C C . GLU A 1 91 ? 1.354 18.688 9.844 1 98.62 91 GLU A C 1
ATOM 696 O O . GLU A 1 91 ? 1.672 18.219 10.938 1 98.62 91 GLU A O 1
ATOM 701 N N . THR A 1 92 ? 2.24 19.516 9.203 1 98.75 92 THR A N 1
ATOM 702 C CA . THR A 1 92 ? 3.602 19.703 9.688 1 98.75 92 THR A CA 1
ATOM 703 C C . THR A 1 92 ? 3.918 21.188 9.836 1 98.75 92 THR A C 1
ATOM 705 O O . THR A 1 92 ? 4.918 21.562 10.461 1 98.75 92 THR A O 1
ATOM 708 N N . GLY A 1 93 ? 3.084 22.078 9.273 1 98.75 93 GLY A N 1
ATOM 709 C CA . GLY A 1 93 ? 3.365 23.5 9.242 1 98.75 93 GLY A CA 1
ATOM 710 C C . GLY A 1 93 ? 4.375 23.891 8.18 1 98.75 93 GLY A C 1
ATOM 711 O O . GLY A 1 93 ? 4.699 25.078 8.023 1 98.75 93 GLY A O 1
ATOM 712 N N . LEU A 1 94 ? 4.836 22.938 7.371 1 98.88 94 LEU A N 1
ATOM 713 C CA . LEU A 1 94 ? 5.879 23.203 6.387 1 98.88 94 LEU A CA 1
ATOM 714 C C . LEU A 1 94 ? 5.27 23.672 5.066 1 98.88 94 LEU A C 1
ATOM 716 O O . LEU A 1 94 ? 4.234 23.156 4.641 1 98.88 94 LEU A O 1
ATOM 720 N N . SER A 1 95 ? 5.895 24.625 4.449 1 98.69 95 SER A N 1
ATOM 721 C CA . SER A 1 95 ? 5.688 24.969 3.049 1 98.69 95 SER A CA 1
ATOM 722 C C . SER A 1 95 ? 6.91 24.609 2.207 1 98.69 95 SER A C 1
ATOM 724 O O . SER A 1 95 ? 8 24.422 2.742 1 98.69 95 SER A O 1
ATOM 726 N N . SER A 1 96 ? 6.715 24.484 0.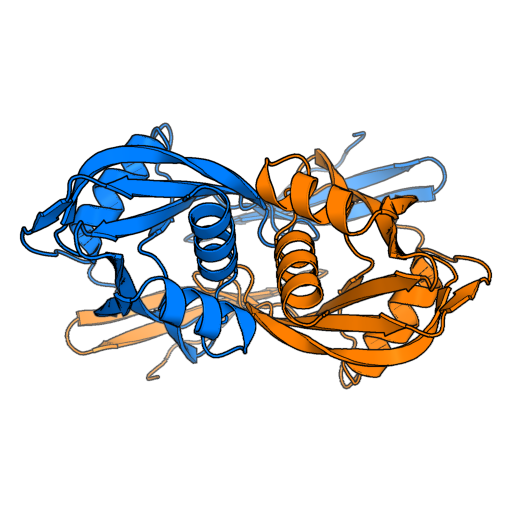95 1 98.62 96 SER A N 1
ATOM 727 C CA . SER A 1 96 ? 7.793 24.094 0.045 1 98.62 96 SER A CA 1
ATOM 728 C C . SER A 1 96 ? 7.793 24.953 -1.214 1 98.62 96 SER A C 1
ATOM 730 O O . SER A 1 96 ? 6.734 25.281 -1.748 1 98.62 96 SER A O 1
ATOM 732 N N . THR A 1 97 ? 8.984 25.328 -1.721 1 98.31 97 THR A N 1
ATOM 733 C CA . THR A 1 97 ? 9.094 26.078 -2.969 1 98.31 97 THR A CA 1
ATOM 734 C C . THR A 1 97 ? 9.305 25.141 -4.148 1 98.31 97 THR A C 1
ATOM 736 O O . THR A 1 97 ? 9.18 25.547 -5.305 1 98.31 97 THR A O 1
ATOM 739 N N . ARG A 1 98 ? 9.656 23.906 -3.922 1 98.44 98 ARG A N 1
ATOM 740 C CA . ARG A 1 98 ? 9.883 22.906 -4.965 1 98.44 98 ARG A CA 1
ATOM 741 C C . ARG A 1 98 ? 9.211 21.594 -4.617 1 98.44 98 ARG A C 1
ATOM 743 O O . ARG A 1 98 ? 9.43 21.031 -3.537 1 98.44 98 ARG A O 1
ATOM 750 N N . LEU A 1 99 ? 8.367 21.125 -5.48 1 98.56 99 LEU A N 1
ATOM 751 C CA . LEU A 1 99 ? 7.676 19.844 -5.359 1 98.56 99 LEU A CA 1
ATOM 752 C C . LEU A 1 99 ? 7.969 18.953 -6.562 1 98.56 99 LEU A C 1
ATOM 754 O O . LEU A 1 99 ? 7.594 19.281 -7.688 1 98.56 99 LEU A O 1
ATOM 758 N N . GLU A 1 100 ? 8.68 17.844 -6.32 1 98.62 100 GLU A N 1
ATOM 759 C CA . GLU A 1 100 ? 9.031 16.906 -7.379 1 98.62 100 GLU A CA 1
ATOM 760 C C . GLU A 1 100 ? 8.242 15.617 -7.258 1 98.62 100 GLU A C 1
ATOM 762 O O . GLU A 1 100 ? 8.164 15.031 -6.176 1 98.62 100 GLU A O 1
ATOM 767 N N . SER A 1 101 ? 7.684 15.156 -8.383 1 98.88 101 SER A N 1
ATOM 768 C CA . SER A 1 101 ? 6.902 13.922 -8.359 1 98.88 101 SER A CA 1
ATOM 769 C C . SER A 1 101 ? 7.801 12.711 -8.148 1 98.88 101 SER A C 1
ATOM 771 O O . SER A 1 101 ? 8.867 12.602 -8.758 1 98.88 101 SER A O 1
ATOM 773 N N . LEU A 1 102 ? 7.41 11.844 -7.234 1 98.81 102 LEU A N 1
ATOM 774 C CA . LEU A 1 102 ? 8.031 10.539 -7.047 1 98.81 102 LEU A CA 1
ATOM 775 C C . LEU A 1 102 ? 7.184 9.438 -7.664 1 98.81 102 LEU A C 1
ATOM 777 O O . LEU A 1 102 ? 7.391 8.258 -7.379 1 98.81 102 LEU A O 1
ATOM 781 N N . GLY A 1 103 ? 6.133 9.82 -8.461 1 98.81 103 GLY A N 1
ATOM 782 C CA . GLY A 1 103 ? 5.277 8.859 -9.141 1 98.81 103 GLY A CA 1
ATOM 783 C C . GLY A 1 103 ? 4.016 8.531 -8.359 1 98.81 103 GLY A C 1
ATOM 784 O O . GLY A 1 103 ? 3.74 9.148 -7.328 1 98.81 103 GLY A O 1
ATOM 785 N N . VAL A 1 104 ? 3.229 7.594 -8.914 1 98.94 104 VAL A N 1
ATOM 786 C CA . VAL A 1 104 ? 1.953 7.156 -8.359 1 98.94 104 VAL A CA 1
ATOM 787 C C . VAL A 1 104 ? 2.025 5.676 -8 1 98.94 104 VAL A C 1
ATOM 789 O O . VAL A 1 104 ? 2.594 4.875 -8.75 1 98.94 104 VAL A O 1
ATOM 792 N N . ILE A 1 105 ? 1.475 5.344 -6.805 1 98.94 105 ILE A N 1
ATOM 793 C CA . ILE A 1 105 ? 1.463 3.945 -6.391 1 98.94 105 ILE A CA 1
ATOM 794 C C . ILE A 1 105 ? 0.024 3.486 -6.164 1 98.94 105 ILE A C 1
ATOM 796 O O . ILE A 1 105 ? -0.869 4.309 -5.941 1 98.94 105 ILE A O 1
ATOM 800 N N . LEU A 1 106 ? -0.183 2.223 -6.332 1 98.94 106 LEU A N 1
ATOM 801 C CA . LEU A 1 106 ? -1.421 1.547 -5.957 1 98.94 106 LEU A CA 1
ATOM 802 C C . LEU A 1 106 ? -1.237 0.748 -4.672 1 98.94 106 LEU A C 1
ATOM 804 O O . LEU A 1 106 ? -0.301 -0.046 -4.559 1 98.94 106 LEU A O 1
ATOM 808 N N . THR A 1 107 ? -2.111 0.928 -3.697 1 98.88 107 THR A N 1
ATOM 809 C CA . THR A 1 107 ? -1.826 0.45 -2.35 1 98.88 107 THR A CA 1
ATOM 810 C C . THR A 1 107 ? -2.201 -1.022 -2.205 1 98.88 107 THR A C 1
ATOM 812 O O . THR A 1 107 ? -1.496 -1.786 -1.544 1 98.88 107 THR A O 1
ATOM 815 N N . SER A 1 108 ? -3.299 -1.452 -2.77 1 98.81 108 SER A N 1
ATOM 816 C CA . SER A 1 108 ? -3.781 -2.826 -2.678 1 98.81 108 SER A CA 1
ATOM 817 C C . SER A 1 108 ? -4.734 -3.154 -3.82 1 98.81 108 SER A C 1
ATOM 819 O O . SER A 1 108 ? -5.91 -3.455 -3.59 1 98.81 108 SER A O 1
ATOM 821 N N . PRO A 1 109 ? -4.199 -3.213 -5.02 1 98.69 109 PRO A N 1
ATOM 822 C CA . PRO A 1 109 ? -5.059 -3.266 -6.207 1 98.69 109 PRO A CA 1
ATOM 823 C C . PRO A 1 109 ? -5.805 -4.59 -6.336 1 98.69 109 PRO A C 1
ATOM 825 O O . PRO A 1 109 ? -6.645 -4.746 -7.227 1 98.69 109 PRO A O 1
ATOM 828 N N . GLY A 1 110 ? -5.582 -5.535 -5.43 1 97.94 110 GLY A N 1
ATOM 829 C CA . GLY A 1 110 ? -6.371 -6.754 -5.422 1 97.94 110 GLY A CA 1
ATOM 830 C C . GLY A 1 110 ? -7.828 -6.52 -5.074 1 97.94 110 GLY A C 1
ATOM 831 O O . GLY A 1 110 ? -8.703 -7.305 -5.457 1 97.94 110 GLY A O 1
ATOM 832 N N . VAL A 1 111 ? -8.109 -5.457 -4.305 1 98.56 111 VAL A N 1
ATOM 833 C CA . VAL A 1 111 ? -9.484 -5.23 -3.867 1 98.56 111 VAL A CA 1
ATOM 834 C C . VAL A 1 111 ? -9.734 -3.734 -3.703 1 98.56 111 VAL A C 1
ATOM 836 O O . VAL A 1 111 ? -10.883 -3.299 -3.564 1 98.56 111 VAL A O 1
ATOM 839 N N . PHE A 1 112 ? -8.766 -2.961 -3.701 1 98.81 112 PHE A N 1
ATOM 840 C CA . PHE A 1 112 ? -8.766 -1.558 -3.305 1 98.81 112 PHE A CA 1
ATOM 841 C C . PHE A 1 112 ? -8.18 -0.682 -4.406 1 98.81 112 PHE A C 1
ATOM 843 O O . PHE A 1 112 ? -7.066 -0.929 -4.875 1 98.81 112 PHE A O 1
ATOM 850 N N . ASP A 1 113 ? -8.859 0.387 -4.891 1 98.75 113 ASP A N 1
ATOM 851 C CA . ASP A 1 113 ? -8.406 1.114 -6.074 1 98.75 113 ASP A CA 1
ATOM 852 C C . ASP A 1 113 ? -7.641 2.377 -5.684 1 98.75 113 ASP A C 1
ATOM 854 O O . ASP A 1 113 ? -7.379 3.236 -6.527 1 98.75 113 ASP A O 1
ATOM 858 N N . GLU A 1 114 ? -7.312 2.557 -4.422 1 98.88 114 GLU A N 1
ATOM 859 C CA . GLU A 1 114 ? -6.609 3.758 -3.979 1 98.88 114 GLU A CA 1
ATOM 860 C C . GLU A 1 114 ? -5.301 3.945 -4.738 1 98.88 114 GLU A C 1
ATOM 862 O O . GLU A 1 114 ? -4.445 3.055 -4.742 1 98.88 114 GLU A O 1
ATOM 867 N N . ALA A 1 115 ? -5.164 5.082 -5.379 1 98.88 115 ALA A N 1
ATOM 868 C CA . ALA A 1 115 ? -3.916 5.574 -5.953 1 98.88 115 ALA A CA 1
ATOM 869 C C . ALA A 1 115 ? -3.361 6.746 -5.145 1 98.88 115 ALA A C 1
ATOM 871 O O . ALA A 1 115 ? -4.09 7.691 -4.832 1 98.88 115 ALA A O 1
ATOM 872 N N . ILE A 1 116 ? -2.107 6.668 -4.723 1 98.94 116 ILE A N 1
ATOM 873 C CA . ILE A 1 116 ? -1.477 7.742 -3.963 1 98.94 116 ILE A CA 1
ATOM 874 C C . ILE A 1 116 ? -0.387 8.398 -4.805 1 98.94 116 ILE A C 1
ATOM 876 O O . ILE A 1 116 ? 0.524 7.723 -5.289 1 98.94 116 ILE A O 1
ATOM 880 N N . HIS A 1 117 ? -0.49 9.656 -5.016 1 98.94 117 HIS A N 1
ATOM 881 C CA . HIS A 1 117 ? 0.56 10.461 -5.629 1 98.94 117 HIS A CA 1
ATOM 882 C C . HIS A 1 117 ? 1.633 10.836 -4.613 1 98.94 117 HIS A C 1
ATOM 884 O O . HIS A 1 117 ? 1.33 11.43 -3.572 1 98.94 117 HIS A O 1
ATOM 890 N N . LEU A 1 118 ? 2.881 10.516 -4.906 1 98.94 118 LEU A N 1
ATOM 891 C CA . LEU A 1 118 ? 3.982 10.789 -3.988 1 98.94 118 LEU A CA 1
ATOM 892 C C . LEU A 1 118 ? 4.832 11.953 -4.488 1 98.94 118 LEU A C 1
ATOM 894 O O . LEU A 1 118 ? 5.082 12.078 -5.688 1 98.94 118 LEU A O 1
ATOM 898 N N . TYR A 1 119 ? 5.316 12.781 -3.561 1 98.94 119 TYR A N 1
ATOM 899 C CA . TYR A 1 119 ? 6.137 13.93 -3.916 1 98.94 119 TYR A CA 1
ATOM 900 C C . TYR A 1 119 ? 7.316 14.078 -2.959 1 98.94 119 TYR A C 1
ATOM 902 O O . TYR A 1 119 ? 7.219 13.711 -1.785 1 98.94 119 TYR A O 1
ATOM 910 N N . LEU A 1 120 ? 8.375 14.594 -3.463 1 98.94 120 LEU A N 1
ATOM 911 C CA . LEU A 1 120 ? 9.492 15.133 -2.691 1 98.94 120 LEU A CA 1
ATOM 912 C C . LEU A 1 120 ? 9.398 16.656 -2.596 1 98.94 120 LEU A C 1
ATOM 914 O O . LEU A 1 120 ? 9.305 17.344 -3.615 1 98.94 120 LEU A O 1
ATOM 918 N N . ALA A 1 121 ? 9.367 17.141 -1.417 1 98.94 121 ALA A N 1
ATOM 919 C CA . ALA A 1 121 ? 9.312 18.578 -1.197 1 98.94 121 ALA A CA 1
ATOM 920 C C . ALA A 1 121 ? 10.648 19.109 -0.707 1 98.94 121 ALA A C 1
ATOM 922 O O . ALA A 1 121 ? 11.219 18.594 0.258 1 98.94 121 ALA A O 1
ATOM 923 N N . THR A 1 122 ? 11.18 20.172 -1.339 1 98.81 122 THR A N 1
ATOM 924 C CA . THR A 1 122 ? 12.406 20.859 -0.932 1 98.81 122 THR A CA 1
ATOM 925 C C . THR A 1 122 ? 12.195 22.359 -0.91 1 98.81 122 THR A C 1
ATOM 927 O O . THR A 1 122 ? 11.133 22.859 -1.283 1 98.81 122 THR A O 1
ATOM 930 N N . GLY A 1 123 ? 13.234 23.109 -0.448 1 98.75 123 GLY A N 1
ATOM 931 C CA . GLY A 1 123 ? 13.023 24.531 -0.244 1 98.75 123 GLY A CA 1
ATOM 932 C C . GLY A 1 123 ? 11.984 24.844 0.814 1 98.75 123 GLY A C 1
ATOM 933 O O . GLY A 1 123 ? 11.055 25.625 0.574 1 98.75 123 GLY A O 1
ATOM 934 N N . LEU A 1 124 ? 12.156 24.312 2.006 1 98.81 124 LEU A N 1
ATOM 935 C CA . LEU A 1 124 ? 11.141 24.266 3.055 1 98.81 124 LEU A CA 1
ATOM 936 C C . LEU A 1 124 ? 11.227 25.5 3.939 1 98.81 124 LEU A C 1
ATOM 938 O O . LEU A 1 124 ? 12.32 26.016 4.203 1 98.81 124 LEU A O 1
ATOM 942 N N . SER A 1 125 ? 10.102 25.938 4.379 1 98.69 125 SER A N 1
ATOM 943 C CA . SER A 1 125 ? 9.961 26.938 5.426 1 98.69 125 SER A CA 1
ATOM 944 C C . SER A 1 125 ? 8.953 26.5 6.484 1 98.69 125 SER A C 1
ATOM 946 O O . SER A 1 125 ? 7.938 25.875 6.16 1 98.69 125 SER A O 1
ATOM 948 N N . GLN A 1 126 ? 9.227 26.922 7.707 1 98.44 126 GLN A N 1
ATOM 949 C CA . GLN A 1 126 ? 8.422 26.422 8.82 1 98.44 126 GLN A CA 1
ATOM 950 C C . GLN A 1 126 ? 7.344 27.438 9.203 1 98.44 126 GLN A C 1
ATOM 952 O O . GLN A 1 126 ? 7.641 28.609 9.453 1 98.44 126 GLN A O 1
ATOM 957 N N . GLY A 1 127 ? 6.117 27.016 9.18 1 98.12 127 GLY A N 1
ATOM 958 C CA . GLY A 1 127 ? 4.988 27.703 9.789 1 98.12 127 GLY A CA 1
ATOM 959 C C . GLY A 1 127 ? 4.363 26.938 10.938 1 98.12 127 GLY A C 1
ATOM 960 O O . GLY A 1 127 ? 5.074 26.297 11.727 1 98.12 127 GLY A O 1
ATOM 961 N N . GLU A 1 128 ? 3.039 27.109 11.109 1 97.44 128 GLU A N 1
ATOM 962 C CA . GLU A 1 128 ? 2.324 26.422 12.18 1 97.44 128 GLU A CA 1
ATOM 963 C C . GLU A 1 128 ? 1.418 25.328 11.633 1 97.44 128 GLU A C 1
ATOM 965 O O . GLU A 1 128 ? 0.669 25.547 10.68 1 97.44 128 GLU A O 1
ATOM 970 N N . ALA A 1 129 ? 1.574 24.141 12.25 1 97 129 ALA A N 1
ATOM 971 C CA . ALA A 1 129 ? 0.701 23.031 11.859 1 97 129 ALA A CA 1
ATOM 972 C C . ALA A 1 129 ? -0.731 23.281 12.328 1 97 129 ALA A C 1
ATOM 974 O O . ALA A 1 129 ? -0.958 24 13.305 1 97 129 ALA A O 1
ATOM 975 N N . ASP A 1 130 ? -1.701 22.75 11.609 1 96.06 130 ASP A N 1
ATOM 976 C CA . ASP A 1 130 ? -3.121 22.812 11.938 1 96.06 130 ASP A CA 1
ATOM 977 C C . ASP A 1 130 ? -3.846 21.531 11.516 1 96.06 130 ASP A C 1
ATOM 979 O O . ASP A 1 130 ? -4.707 21.578 10.641 1 96.06 130 ASP A O 1
ATOM 983 N N . PRO A 1 131 ? -3.498 20.453 12.195 1 95.38 131 PRO A N 1
ATOM 984 C CA . PRO A 1 131 ? -4.145 19.188 11.82 1 95.38 131 PRO A CA 1
ATOM 985 C C . PRO A 1 131 ? -5.652 19.203 12.078 1 95.38 131 PRO A C 1
ATOM 987 O O . PRO A 1 131 ? -6.137 20 12.898 1 95.38 131 PRO A O 1
ATOM 990 N N . GLU A 1 132 ? -6.348 18.344 11.352 1 94.94 132 GLU A N 1
ATOM 991 C CA . GLU A 1 132 ? -7.789 18.219 11.523 1 94.94 132 GLU A CA 1
ATOM 992 C C . GLU A 1 132 ? -8.133 17.688 12.914 1 94.94 132 GLU A C 1
ATOM 994 O O . GLU A 1 132 ? -7.27 17.141 13.609 1 94.94 132 GLU A O 1
ATOM 999 N N . GLN A 1 133 ? -9.375 17.812 13.273 1 94.31 133 GLN A N 1
ATOM 1000 C CA . GLN A 1 133 ? -9.836 17.438 14.609 1 94.31 133 GLN A CA 1
ATOM 1001 C C . GLN A 1 133 ? -9.789 15.93 14.805 1 94.31 133 GLN A C 1
ATOM 1003 O O . GLN A 1 133 ? -9.703 15.445 15.938 1 94.31 133 GLN A O 1
ATOM 1008 N N . TYR A 1 134 ? -9.836 15.203 13.773 1 94.19 134 TYR A N 1
ATOM 1009 C CA . TYR A 1 134 ? -9.867 13.75 13.891 1 94.19 134 TYR A CA 1
ATOM 1010 C C . TYR A 1 134 ? -8.461 13.164 13.758 1 94.19 134 TYR A C 1
ATOM 1012 O O . TYR A 1 134 ? -8.305 11.945 13.648 1 94.19 134 TYR A O 1
ATOM 1020 N N . GLU A 1 135 ? -7.473 14.039 13.688 1 94.88 135 GLU A N 1
ATOM 1021 C CA . GLU A 1 135 ? -6.086 13.609 13.547 1 94.88 135 GLU A CA 1
ATOM 1022 C C . GLU A 1 135 ? -5.289 13.898 14.82 1 94.88 135 GLU A C 1
ATOM 1024 O O . GLU A 1 135 ? -5.438 14.961 15.422 1 94.88 135 GLU A O 1
ATOM 1029 N N . GLU A 1 136 ? -4.484 12.953 15.273 1 93.31 136 GLU A N 1
ATOM 1030 C CA . GLU A 1 136 ? -3.438 13.125 16.281 1 93.31 136 GLU A CA 1
ATOM 1031 C C . GLU A 1 136 ? -2.053 12.898 15.68 1 93.31 136 GLU A C 1
ATOM 1033 O O . GLU A 1 136 ? -1.672 11.758 15.406 1 93.31 136 GLU A O 1
ATOM 1038 N N . ILE A 1 137 ? -1.354 14.023 15.531 1 96.56 137 ILE A N 1
ATOM 1039 C CA . ILE A 1 137 ? -0.123 13.992 14.75 1 96.56 137 ILE A CA 1
ATOM 1040 C C . ILE A 1 137 ? 0.995 14.695 15.516 1 96.56 137 ILE A C 1
ATOM 1042 O O . ILE A 1 137 ? 0.781 15.758 16.109 1 96.56 137 ILE A O 1
ATOM 1046 N N . GLU A 1 138 ? 2.082 14.055 15.594 1 97.06 138 GLU A N 1
ATOM 1047 C CA . GLU A 1 138 ? 3.334 14.641 16.062 1 97.06 138 GLU A CA 1
ATOM 1048 C C . GLU A 1 138 ? 4.406 14.578 14.969 1 97.06 138 GLU A C 1
ATOM 1050 O O . GLU A 1 138 ? 4.566 13.555 14.305 1 97.06 138 GLU A O 1
ATOM 1055 N N . THR A 1 139 ? 5.18 15.625 14.797 1 98.38 139 THR A N 1
ATOM 1056 C CA . THR A 1 139 ? 6.23 15.609 13.789 1 98.38 139 THR A CA 1
ATOM 1057 C C . THR A 1 139 ? 7.52 15.023 1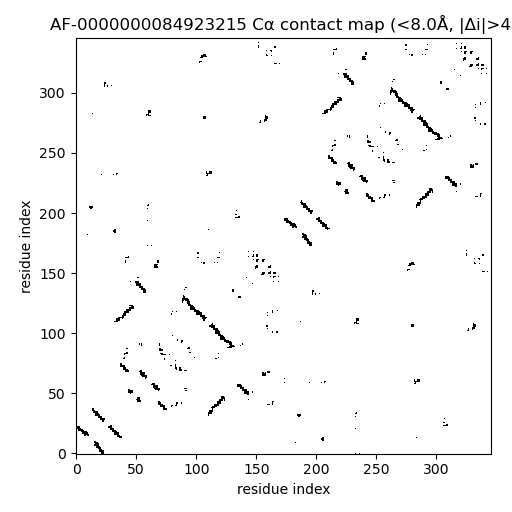4.352 1 98.38 139 THR A C 1
ATOM 1059 O O . THR A 1 139 ? 7.816 15.195 15.539 1 98.38 139 THR A O 1
ATOM 1062 N N . VAL A 1 140 ? 8.258 14.336 13.508 1 98.38 140 VAL A N 1
ATOM 1063 C CA . VAL A 1 140 ? 9.547 13.734 13.836 1 98.38 140 VAL A CA 1
ATOM 1064 C C . VAL A 1 140 ? 10.555 14.031 12.727 1 98.38 140 VAL A C 1
ATOM 1066 O O . VAL A 1 140 ? 10.289 13.758 11.555 1 98.38 140 VAL A O 1
ATOM 1069 N N . ARG A 1 141 ? 11.625 14.625 13.109 1 98.56 141 ARG A N 1
ATOM 1070 C CA . ARG A 1 141 ? 12.68 14.898 12.141 1 98.56 141 ARG A CA 1
ATOM 1071 C C . ARG A 1 141 ? 13.828 13.898 12.289 1 98.56 141 ARG A C 1
ATOM 1073 O O . ARG A 1 141 ? 14.344 13.695 13.391 1 98.56 141 ARG A O 1
ATOM 1080 N N . VAL A 1 142 ? 14.227 13.203 11.219 1 98.75 142 VAL A N 1
ATOM 1081 C CA . VAL A 1 142 ? 15.266 12.18 11.242 1 98.75 142 VAL A CA 1
ATOM 1082 C C . VAL A 1 142 ? 16.141 12.297 10 1 98.75 142 VAL A C 1
ATOM 1084 O O . VAL A 1 142 ? 15.68 12.734 8.945 1 98.75 142 VAL A O 1
ATOM 1087 N N . PRO A 1 143 ? 17.469 11.969 10.094 1 98.88 143 PRO A N 1
ATOM 1088 C CA . PRO A 1 143 ? 18.266 11.914 8.867 1 98.88 143 PRO A CA 1
ATOM 1089 C C . PRO A 1 143 ? 17.672 11 7.805 1 98.88 143 PRO A C 1
ATOM 1091 O O . PRO A 1 143 ? 17.141 9.93 8.133 1 98.88 143 PRO A O 1
ATOM 1094 N N . LEU A 1 144 ? 17.75 11.398 6.516 1 98.81 144 LEU A N 1
ATOM 1095 C CA . LEU A 1 144 ? 17.188 10.609 5.426 1 98.81 144 LEU A CA 1
ATOM 1096 C C . LEU A 1 144 ? 17.734 9.188 5.457 1 98.81 144 LEU A C 1
ATOM 1098 O O . LEU A 1 144 ? 16.969 8.227 5.309 1 98.81 144 LEU A O 1
ATOM 1102 N N . GLU A 1 145 ? 19 9.047 5.688 1 98.5 145 GLU A N 1
ATOM 1103 C CA . GLU A 1 145 ? 19.625 7.73 5.703 1 98.5 145 GLU A CA 1
ATOM 1104 C C . GLU A 1 145 ? 19.031 6.852 6.797 1 98.5 145 GLU A C 1
ATOM 1106 O O . GLU A 1 145 ? 18.797 5.656 6.586 1 98.5 145 GLU A O 1
ATOM 1111 N N . GLU A 1 146 ? 18.797 7.445 7.945 1 98.88 146 GLU A N 1
ATOM 1112 C CA . GLU A 1 146 ? 18.172 6.707 9.039 1 98.88 146 GLU A CA 1
ATOM 1113 C C . GLU A 1 146 ? 16.734 6.324 8.695 1 98.88 146 GLU A C 1
ATOM 1115 O O . GLU A 1 146 ? 16.297 5.211 8.992 1 98.88 146 GLU A O 1
ATOM 1120 N N . ALA A 1 147 ? 15.977 7.191 8.055 1 98.94 147 ALA A N 1
ATOM 1121 C CA . ALA A 1 147 ? 14.609 6.902 7.641 1 98.94 147 ALA A CA 1
ATOM 1122 C C . ALA A 1 147 ? 14.562 5.738 6.652 1 98.94 147 ALA A C 1
ATOM 1124 O O . ALA A 1 147 ? 13.68 4.879 6.734 1 98.94 147 ALA A O 1
ATOM 1125 N N . VAL A 1 148 ? 15.523 5.719 5.734 1 98.88 148 VAL A N 1
ATOM 1126 C CA . VAL A 1 148 ? 15.586 4.637 4.754 1 98.88 148 VAL A CA 1
ATOM 1127 C C . VAL A 1 148 ? 15.922 3.322 5.457 1 98.88 148 VAL A C 1
ATOM 1129 O O . VAL A 1 148 ? 15.375 2.273 5.117 1 98.88 148 VAL A O 1
ATOM 1132 N N . THR A 1 149 ? 16.828 3.377 6.449 1 98.81 149 THR A N 1
ATOM 1133 C CA . THR A 1 149 ? 17.125 2.191 7.242 1 98.81 149 THR A CA 1
ATOM 1134 C C . THR A 1 149 ? 15.875 1.687 7.957 1 98.81 149 THR A C 1
ATOM 1136 O O . THR A 1 149 ? 15.594 0.485 7.961 1 98.81 149 THR A O 1
ATOM 1139 N N . MET A 1 150 ? 15.086 2.574 8.539 1 98.94 150 MET A N 1
ATOM 1140 C CA . MET A 1 150 ? 13.852 2.225 9.227 1 98.94 150 MET A CA 1
ATOM 1141 C C . MET A 1 150 ? 12.836 1.629 8.258 1 98.94 150 MET A C 1
ATOM 1143 O O . MET A 1 150 ? 12.094 0.708 8.609 1 98.94 150 MET A O 1
ATOM 1147 N N . ALA A 1 151 ? 12.797 2.148 6.992 1 98.88 151 ALA A N 1
ATOM 1148 C CA . ALA A 1 151 ? 11.93 1.613 5.945 1 98.88 151 ALA A CA 1
ATOM 1149 C C . ALA A 1 151 ? 12.359 0.204 5.547 1 98.88 151 ALA A C 1
ATOM 1151 O O . ALA A 1 151 ? 11.523 -0.617 5.156 1 98.88 151 ALA A O 1
ATOM 1152 N N . THR A 1 152 ? 13.641 -0.049 5.676 1 98.69 152 THR A N 1
ATOM 1153 C CA . THR A 1 152 ? 14.219 -1.321 5.258 1 98.69 152 THR A CA 1
ATOM 1154 C C . THR A 1 152 ? 14 -2.389 6.328 1 98.69 152 THR A C 1
ATOM 1156 O O . THR A 1 152 ? 13.672 -3.533 6.008 1 98.69 152 THR A O 1
ATOM 1159 N N . ASP A 1 153 ? 14.078 -2.016 7.645 1 98.06 153 ASP A N 1
ATOM 1160 C CA . ASP A 1 153 ? 14.172 -3.043 8.672 1 98.06 153 ASP A CA 1
ATOM 1161 C C . ASP A 1 153 ? 12.852 -3.197 9.422 1 98.06 153 ASP A C 1
ATOM 1163 O O . ASP A 1 153 ? 12.781 -3.881 10.445 1 98.06 153 ASP A O 1
ATOM 1167 N N . GLY A 1 154 ? 11.836 -2.547 9.016 1 98.06 154 GLY A N 1
ATOM 1168 C CA . GLY A 1 154 ? 10.5 -2.811 9.523 1 98.06 154 GLY A CA 1
ATOM 1169 C C . GLY A 1 154 ? 10.078 -1.837 10.609 1 98.06 154 GLY A C 1
ATOM 1170 O O . GLY A 1 154 ? 8.938 -1.88 11.07 1 98.06 154 GLY A O 1
ATOM 1171 N N . ARG A 1 155 ? 10.945 -0.836 11.008 1 98.56 155 ARG A N 1
ATOM 1172 C CA . ARG A 1 155 ? 10.547 0.186 11.977 1 98.56 155 ARG A CA 1
ATOM 1173 C C . ARG A 1 155 ? 9.523 1.137 11.375 1 98.56 155 ARG A C 1
ATOM 1175 O O . ARG A 1 155 ? 8.727 1.735 12.102 1 98.56 155 ARG A O 1
ATOM 1182 N N . ILE A 1 156 ? 9.516 1.328 10.094 1 98.88 156 ILE A N 1
ATOM 1183 C CA . ILE A 1 156 ? 8.438 1.953 9.336 1 98.88 156 ILE A CA 1
ATOM 1184 C C . ILE A 1 156 ? 7.664 0.887 8.555 1 98.88 156 ILE A C 1
ATOM 1186 O O . ILE A 1 156 ? 8.25 0.124 7.789 1 98.88 156 ILE A O 1
ATOM 1190 N N . ARG A 1 157 ? 6.367 0.859 8.734 1 98.81 157 ARG A N 1
ATOM 1191 C CA . ARG A 1 157 ? 5.57 -0.202 8.133 1 98.81 157 ARG A CA 1
ATOM 1192 C C . ARG A 1 157 ? 4.59 0.365 7.109 1 98.81 157 ARG A C 1
ATOM 1194 O O . ARG A 1 157 ? 4.023 -0.379 6.305 1 98.81 157 ARG A O 1
ATOM 1201 N N . ASP A 1 158 ? 4.305 1.657 7.125 1 98.94 158 ASP A N 1
ATOM 1202 C CA . ASP A 1 158 ? 3.365 2.307 6.215 1 98.94 158 ASP A CA 1
ATOM 1203 C C . ASP A 1 158 ? 3.885 2.283 4.777 1 98.94 158 ASP A C 1
ATOM 1205 O O . ASP A 1 158 ? 4.926 2.873 4.48 1 98.94 158 ASP A O 1
ATOM 1209 N N . GLY A 1 159 ? 3.119 1.717 3.865 1 98.94 159 GLY A N 1
ATOM 1210 C CA . GLY A 1 159 ? 3.562 1.444 2.508 1 98.94 159 GLY A CA 1
ATOM 1211 C C . GLY A 1 159 ? 3.979 2.693 1.755 1 98.94 159 GLY A C 1
ATOM 1212 O O . GLY A 1 159 ? 5.07 2.746 1.186 1 98.94 159 GLY A O 1
ATOM 1213 N N . LYS A 1 160 ? 3.107 3.684 1.742 1 98.94 160 LYS A N 1
ATOM 1214 C CA . LYS A 1 160 ? 3.426 4.891 0.983 1 98.94 160 LYS A CA 1
ATOM 1215 C C . LYS A 1 160 ? 4.711 5.535 1.49 1 98.94 160 LYS A C 1
ATOM 1217 O O . LYS A 1 160 ? 5.492 6.078 0.704 1 98.94 160 LYS A O 1
ATOM 1222 N N . THR A 1 161 ? 4.938 5.508 2.814 1 99 161 THR A N 1
ATOM 1223 C CA . THR A 1 161 ? 6.129 6.102 3.41 1 99 161 THR A CA 1
ATOM 1224 C C . THR A 1 161 ? 7.383 5.348 2.979 1 99 161 THR A C 1
ATOM 1226 O O . THR A 1 161 ? 8.375 5.961 2.582 1 99 161 THR A O 1
ATOM 1229 N N . ILE A 1 162 ? 7.301 4.023 3.035 1 99 162 ILE A N 1
ATOM 1230 C CA . ILE A 1 162 ? 8.422 3.186 2.639 1 99 162 ILE A CA 1
ATOM 1231 C C . ILE A 1 162 ? 8.82 3.496 1.197 1 99 162 ILE A C 1
ATOM 1233 O O . ILE A 1 162 ? 9.992 3.738 0.907 1 99 162 ILE A O 1
ATOM 1237 N N . ILE A 1 163 ? 7.867 3.576 0.332 1 99 163 ILE A N 1
ATOM 1238 C CA . ILE A 1 163 ? 8.133 3.742 -1.093 1 99 163 ILE A CA 1
ATOM 1239 C C . ILE A 1 163 ? 8.664 5.148 -1.359 1 99 163 ILE A C 1
ATOM 1241 O O . ILE A 1 163 ? 9.609 5.32 -2.139 1 99 163 ILE A O 1
ATOM 1245 N N . ALA A 1 164 ? 8.07 6.16 -0.726 1 99 164 ALA A N 1
ATOM 1246 C CA . ALA A 1 164 ? 8.547 7.527 -0.897 1 99 164 ALA A CA 1
ATOM 1247 C C . ALA A 1 164 ? 10.016 7.645 -0.507 1 99 164 ALA A C 1
ATOM 1249 O O . ALA A 1 164 ? 10.805 8.297 -1.204 1 99 164 ALA A O 1
ATOM 1250 N N . LEU A 1 165 ? 10.375 7.035 0.583 1 98.94 165 LEU A N 1
ATOM 1251 C CA . LEU A 1 165 ? 11.75 7.113 1.072 1 98.94 165 LEU A CA 1
ATOM 1252 C C . LEU A 1 165 ? 12.711 6.441 0.097 1 98.94 165 LEU A C 1
ATOM 1254 O O . LEU A 1 165 ? 13.766 7 -0.228 1 98.94 165 LEU A O 1
ATOM 1258 N N . PHE A 1 166 ? 12.359 5.246 -0.39 1 98.88 166 PHE A N 1
ATOM 1259 C CA . PHE A 1 166 ? 13.234 4.531 -1.311 1 98.88 166 PHE A CA 1
ATOM 1260 C C . PHE A 1 166 ? 13.375 5.285 -2.625 1 98.88 166 PHE A C 1
ATOM 1262 O O . PHE A 1 166 ? 14.477 5.418 -3.158 1 98.88 166 PHE A O 1
ATOM 1269 N N . ARG A 1 167 ? 12.242 5.801 -3.166 1 98.88 167 ARG A N 1
ATOM 1270 C CA . ARG A 1 167 ? 12.312 6.508 -4.441 1 98.88 167 ARG A CA 1
ATOM 1271 C C . ARG A 1 167 ? 13.078 7.816 -4.301 1 98.88 167 ARG A C 1
ATOM 1273 O O . ARG A 1 167 ? 13.844 8.195 -5.191 1 98.88 167 ARG A O 1
ATOM 1280 N N . ALA A 1 168 ? 12.852 8.539 -3.197 1 98.75 168 ALA A N 1
ATOM 1281 C CA . ALA A 1 168 ? 13.594 9.773 -2.965 1 98.75 168 ALA A CA 1
ATOM 1282 C C . ALA A 1 168 ? 15.094 9.5 -2.9 1 98.75 168 ALA A C 1
ATOM 1284 O O . ALA A 1 168 ? 15.891 10.188 -3.547 1 98.75 168 ALA A O 1
ATOM 1285 N N . LYS A 1 169 ? 15.469 8.5 -2.105 1 98.31 169 LYS A N 1
ATOM 1286 C CA . LYS A 1 169 ? 16.875 8.156 -1.956 1 98.31 169 LYS A CA 1
ATOM 1287 C C . LYS A 1 169 ? 17.5 7.801 -3.303 1 98.31 169 LYS A C 1
ATOM 1289 O O . LYS A 1 169 ? 18.641 8.188 -3.592 1 98.31 169 LYS A O 1
ATOM 1294 N N . ALA A 1 170 ? 16.797 7.07 -4.133 1 97 170 ALA A N 1
ATOM 1295 C CA . ALA A 1 170 ? 17.281 6.621 -5.434 1 97 170 ALA A CA 1
ATOM 1296 C C . ALA A 1 170 ? 17.547 7.805 -6.359 1 97 170 ALA A C 1
ATOM 1298 O O . ALA A 1 170 ? 18.391 7.73 -7.254 1 97 170 ALA A O 1
ATOM 1299 N N . GLY A 1 171 ? 16.781 8.883 -6.188 1 94.44 171 GLY A N 1
ATOM 1300 C CA . GLY A 1 171 ? 16.891 10.039 -7.066 1 94.44 171 GLY A CA 1
ATOM 1301 C C . GLY A 1 171 ? 17.938 11.031 -6.621 1 94.44 171 GLY A C 1
ATOM 1302 O O . GLY A 1 171 ? 18.234 12 -7.328 1 94.44 171 GLY A O 1
ATOM 1303 N N . LEU A 1 172 ? 18.469 10.852 -5.512 1 92.62 172 LEU A N 1
ATOM 1304 C CA . LEU A 1 172 ? 19.469 11.766 -4.961 1 92.62 172 LEU A CA 1
ATOM 1305 C C . LEU A 1 172 ? 20.875 11.281 -5.277 1 92.62 172 LEU A C 1
ATOM 1307 O O . LEU A 1 172 ? 21.094 10.086 -5.48 1 92.62 172 LEU A O 1
ATOM 1311 N N . PRO A 1 173 ? 21.875 12.211 -5.438 1 84.19 173 PRO A N 1
ATOM 1312 C CA . PRO A 1 173 ? 23.25 11.836 -5.727 1 84.19 173 PRO A CA 1
ATOM 1313 C C . PRO A 1 173 ? 23.875 10.992 -4.613 1 84.19 173 PRO A C 1
ATOM 1315 O O . PRO A 1 173 ? 23.484 11.109 -3.453 1 84.19 173 PRO A O 1
ATOM 1318 N N . MET B 1 1 ? -6.168 2.287 22.562 1 90 1 MET B N 1
ATOM 1319 C CA . MET B 1 1 ? -7.059 3.256 21.938 1 90 1 MET B CA 1
ATOM 1320 C C . MET B 1 1 ? -8.477 3.135 22.484 1 90 1 MET B C 1
ATOM 1322 O O . MET B 1 1 ? -8.992 2.027 22.641 1 90 1 MET B O 1
ATOM 1326 N N . ASP B 1 2 ? -9.117 4.207 22.922 1 95.12 2 ASP B N 1
ATOM 1327 C CA . ASP B 1 2 ? -10.477 4.227 23.438 1 95.12 2 ASP B CA 1
ATOM 1328 C C . ASP B 1 2 ? -11.492 4.227 22.297 1 95.12 2 ASP B C 1
ATOM 1330 O O . ASP B 1 2 ? -11.484 5.121 21.453 1 95.12 2 ASP B O 1
ATOM 1334 N N . THR B 1 3 ? -12.305 3.189 22.25 1 97.56 3 THR B N 1
ATOM 1335 C CA . THR B 1 3 ? -13.312 3.076 21.203 1 97.56 3 THR B CA 1
ATOM 1336 C C . THR B 1 3 ? -14.68 2.766 21.797 1 97.56 3 THR B C 1
ATOM 1338 O O . THR B 1 3 ? -14.781 2.26 22.906 1 97.56 3 THR B O 1
ATOM 1341 N N . ARG B 1 4 ? -15.75 3.129 21.078 1 98.12 4 ARG B N 1
ATOM 1342 C CA . ARG B 1 4 ? -17.109 2.781 21.453 1 98.12 4 ARG B CA 1
ATOM 1343 C C . ARG B 1 4 ? -18 2.629 20.234 1 98.12 4 ARG B C 1
ATOM 1345 O O . ARG B 1 4 ? -17.562 2.908 19.109 1 98.12 4 ARG B O 1
ATOM 1352 N N . ASN B 1 5 ? -19.234 2.02 20.359 1 98.19 5 ASN B N 1
ATOM 1353 C CA . ASN B 1 5 ? -20.281 1.915 19.344 1 98.19 5 ASN B CA 1
ATOM 1354 C C . ASN B 1 5 ? -19.781 1.168 18.109 1 98.19 5 ASN B C 1
ATOM 1356 O O . ASN B 1 5 ? -19.984 1.618 16.969 1 98.19 5 ASN B O 1
ATOM 1360 N N . ARG B 1 6 ? -19.109 0.136 18.328 1 98.06 6 ARG B N 1
ATOM 1361 C CA . ARG B 1 6 ? -18.594 -0.652 17.203 1 98.06 6 ARG B CA 1
ATOM 1362 C C . ARG B 1 6 ? -19.703 -1.423 16.516 1 98.06 6 ARG B C 1
ATOM 1364 O O . ARG B 1 6 ? -20.547 -2.033 17.172 1 98.06 6 ARG B O 1
ATOM 1371 N N . THR B 1 7 ? -19.781 -1.298 15.18 1 98.56 7 THR B N 1
ATOM 1372 C CA . THR B 1 7 ? -20.719 -2.029 14.328 1 98.56 7 THR B CA 1
ATOM 1373 C C . THR B 1 7 ? -20.016 -2.496 13.055 1 98.56 7 THR B C 1
ATOM 1375 O O . THR B 1 7 ? -18.891 -2.096 12.773 1 98.56 7 THR B O 1
ATOM 1378 N N . THR B 1 8 ? -20.656 -3.396 12.328 1 98.75 8 THR B N 1
ATOM 1379 C CA . THR B 1 8 ? -20.203 -3.855 11.023 1 98.75 8 THR B CA 1
ATOM 1380 C C . THR B 1 8 ? -21.266 -3.607 9.961 1 98.75 8 THR B C 1
ATOM 1382 O O . THR B 1 8 ? -21.984 -4.527 9.578 1 98.75 8 THR B O 1
ATOM 1385 N N . PRO B 1 9 ? -21.281 -2.42 9.398 1 98.56 9 PRO B N 1
ATOM 1386 C CA . PRO B 1 9 ? -22.375 -2.047 8.492 1 98.56 9 PRO B CA 1
ATOM 1387 C C . PRO B 1 9 ? -22.312 -2.793 7.16 1 98.56 9 PRO B C 1
ATOM 1389 O O . PRO B 1 9 ? -23.266 -2.766 6.387 1 98.56 9 PRO B O 1
ATOM 1392 N N . PHE B 1 10 ? -21.25 -3.463 6.852 1 98.75 10 PHE B N 1
ATOM 1393 C CA . PHE B 1 10 ? -21.125 -4.195 5.598 1 98.75 10 PHE B CA 1
ATOM 1394 C C . PHE B 1 10 ? -20.25 -5.43 5.77 1 98.75 10 PHE B C 1
ATOM 1396 O O . PHE B 1 10 ? -19.141 -5.34 6.312 1 98.75 10 PHE B O 1
ATOM 1403 N N . LYS B 1 11 ? -20.672 -6.598 5.402 1 98.62 11 LYS B N 1
ATOM 1404 C CA . LYS B 1 11 ? -19.938 -7.852 5.277 1 98.62 11 LYS B CA 1
ATOM 1405 C C . LYS B 1 11 ? -19.844 -8.289 3.82 1 98.62 11 LYS B C 1
ATOM 1407 O O . LYS B 1 11 ? -20.859 -8.594 3.189 1 98.62 11 LYS B O 1
ATOM 1412 N N . GLY B 1 12 ? -18.594 -8.32 3.34 1 98.31 12 GLY B N 1
ATOM 1413 C CA . GLY B 1 12 ? -18.438 -8.562 1.913 1 98.31 12 GLY B CA 1
ATOM 1414 C C . GLY B 1 12 ? -17.734 -9.867 1.596 1 98.31 12 GLY B C 1
ATOM 1415 O O . GLY B 1 12 ? -17.562 -10.711 2.475 1 98.31 12 GLY B O 1
ATOM 1416 N N . LEU B 1 13 ? -17.391 -10.07 0.279 1 97.12 13 LEU B N 1
ATOM 1417 C CA . LEU B 1 13 ? -16.766 -11.289 -0.213 1 97.12 13 LEU B CA 1
ATOM 1418 C C . LEU B 1 13 ? -15.328 -11.398 0.289 1 97.12 13 LEU B C 1
ATOM 1420 O O . LEU B 1 13 ? -14.859 -12.492 0.617 1 97.12 13 LEU B O 1
ATOM 1424 N N . VAL B 1 14 ? -14.641 -10.195 0.373 1 97.12 14 VAL B N 1
ATOM 1425 C CA . VAL B 1 14 ? -13.219 -10.195 0.705 1 97.12 14 VAL B CA 1
ATOM 1426 C C . VAL B 1 14 ? -12.977 -9.32 1.933 1 97.12 14 VAL B C 1
ATOM 1428 O O . VAL B 1 14 ? -12.148 -9.648 2.783 1 97.12 14 VAL B O 1
ATOM 1431 N N . VAL B 1 15 ? -13.758 -8.219 2.012 1 98.69 15 VAL B N 1
ATOM 1432 C CA . VAL B 1 15 ? -13.547 -7.266 3.098 1 98.69 15 VAL B CA 1
ATOM 1433 C C . VAL B 1 15 ? -14.875 -6.996 3.812 1 98.69 15 VAL B C 1
ATOM 1435 O O . VAL B 1 15 ? -15.945 -7.195 3.238 1 98.69 15 VAL B O 1
ATOM 1438 N N . ASP B 1 16 ? -14.758 -6.543 5.027 1 98.81 16 ASP B N 1
ATOM 1439 C CA . ASP B 1 16 ? -15.852 -5.965 5.805 1 98.81 16 ASP B CA 1
ATOM 1440 C C . ASP B 1 16 ? -15.602 -4.48 6.07 1 98.81 16 ASP B C 1
ATOM 1442 O O . ASP B 1 16 ? -14.477 -4 5.945 1 98.81 16 ASP B O 1
ATOM 1446 N N . ILE B 1 17 ? -16.672 -3.764 6.34 1 98.88 17 ILE B N 1
ATOM 1447 C CA . ILE B 1 17 ? -16.562 -2.408 6.863 1 98.88 17 ILE B CA 1
ATOM 1448 C C . ILE B 1 17 ? -16.969 -2.389 8.336 1 98.88 17 ILE B C 1
ATOM 1450 O O . ILE B 1 17 ? -18.078 -2.807 8.68 1 98.88 17 ILE B O 1
ATOM 1454 N N . GLU B 1 18 ? -16.078 -1.956 9.125 1 98.81 18 GLU B N 1
ATOM 1455 C CA . GLU B 1 18 ? -16.375 -1.718 10.531 1 98.81 18 GLU B CA 1
ATOM 1456 C C . GLU B 1 18 ? -16.438 -0.225 10.836 1 98.81 18 GLU B C 1
ATOM 1458 O O . GLU B 1 18 ? -15.656 0.559 10.289 1 98.81 18 GLU B O 1
ATOM 1463 N N . GLN B 1 19 ? -17.375 0.146 11.672 1 98.75 19 GLN B N 1
ATOM 1464 C CA . GLN B 1 19 ? -17.531 1.529 12.102 1 98.75 19 GLN B CA 1
ATOM 1465 C C . GLN B 1 19 ? -17.438 1.641 13.625 1 98.75 19 GLN B C 1
ATOM 1467 O O . GLN B 1 19 ? -17.969 0.799 14.344 1 98.75 19 GLN B O 1
ATOM 1472 N N . MET B 1 20 ? -16.75 2.635 14.062 1 98.56 20 MET B N 1
ATOM 1473 C CA . MET B 1 20 ? -16.625 2.875 15.492 1 98.56 20 MET B CA 1
ATOM 1474 C C . MET B 1 20 ? -16.328 4.344 15.773 1 98.56 20 MET B C 1
ATOM 1476 O O . MET B 1 20 ? -15.875 5.07 14.891 1 98.56 20 MET B O 1
ATOM 1480 N N . ASP B 1 21 ? -16.656 4.699 16.984 1 98.62 21 ASP B N 1
ATOM 1481 C CA . ASP B 1 21 ? -16.188 5.984 17.484 1 98.62 21 ASP B CA 1
ATOM 1482 C C . ASP B 1 21 ? -14.836 5.836 18.203 1 98.62 21 ASP B C 1
ATOM 1484 O O . ASP B 1 21 ? -14.641 4.898 18.969 1 98.62 21 ASP B O 1
ATOM 1488 N N . VAL B 1 22 ? -13.938 6.719 17.875 1 98.25 22 VAL B N 1
ATOM 1489 C CA . VAL B 1 22 ? -12.609 6.703 18.469 1 98.25 22 VAL B CA 1
ATOM 1490 C C . VAL B 1 22 ? -12.352 8.016 19.203 1 98.25 22 VAL B C 1
ATOM 1492 O O . VAL B 1 22 ? -12.648 9.094 18.688 1 98.25 22 VAL B O 1
ATOM 1495 N N . ARG B 1 23 ? -11.828 7.902 20.406 1 97.75 23 ARG B N 1
ATOM 1496 C CA . ARG B 1 23 ? -11.43 9.102 21.141 1 97.75 23 ARG B CA 1
ATOM 1497 C C . ARG B 1 23 ? -10.07 9.602 20.656 1 97.75 23 ARG B C 1
ATOM 1499 O O . ARG B 1 23 ? -9.07 8.883 20.75 1 97.75 23 ARG B O 1
ATOM 1506 N N . ILE B 1 24 ? -10.055 10.828 20.188 1 96.12 24 ILE B N 1
ATOM 1507 C CA . ILE B 1 24 ? -8.812 11.438 19.719 1 96.12 24 ILE B CA 1
ATOM 1508 C C . ILE B 1 24 ? -8.328 12.461 20.75 1 96.12 24 ILE B C 1
ATOM 1510 O O . ILE B 1 24 ? -8.609 13.656 20.625 1 96.12 24 ILE B O 1
ATOM 1514 N N . GLY B 1 25 ? -7.504 11.883 21.75 1 92.12 25 GLY B N 1
ATOM 1515 C CA . GLY B 1 25 ? -7.008 12.758 22.812 1 92.12 25 GLY B CA 1
ATOM 1516 C C . GLY B 1 25 ? -8.062 13.695 23.359 1 92.12 25 GLY B C 1
ATOM 1517 O O . GLY B 1 25 ? -9.156 13.258 23.734 1 92.12 25 GLY B O 1
ATOM 1518 N N . ASP B 1 26 ? -7.672 14.977 23.359 1 92.94 26 ASP B N 1
ATOM 1519 C CA . ASP B 1 26 ? -8.562 15.992 23.891 1 92.94 26 ASP B CA 1
ATOM 1520 C C . ASP B 1 26 ? -9.539 16.5 22.828 1 92.94 26 ASP B C 1
ATOM 1522 O O . ASP B 1 26 ? -10.453 17.25 23.125 1 92.94 26 ASP B O 1
ATOM 1526 N N . LYS B 1 27 ? -9.398 16.031 21.609 1 95.44 27 LYS B N 1
ATOM 1527 C CA . LYS B 1 27 ? -10.219 16.5 20.484 1 95.44 27 LYS B CA 1
ATOM 1528 C C . LYS B 1 27 ? -11.586 15.812 20.5 1 95.44 27 LYS B C 1
ATOM 1530 O O . LYS B 1 27 ? -12.453 16.156 19.688 1 95.44 27 LYS B O 1
ATOM 1535 N N . GLY B 1 28 ? -11.789 14.828 21.375 1 96.62 28 GLY B N 1
ATOM 1536 C CA . GLY B 1 28 ? -13.094 14.219 21.562 1 96.62 28 GLY B CA 1
ATOM 1537 C C . GLY B 1 28 ? -13.305 12.992 20.688 1 96.62 28 GLY B C 1
ATOM 1538 O O . GLY B 1 28 ? -12.344 12.336 20.281 1 96.62 28 GLY B O 1
ATOM 1539 N N . TRP B 1 29 ? -14.617 12.617 20.547 1 98.12 29 TRP B N 1
ATOM 1540 C CA . TRP B 1 29 ? -14.992 11.391 19.844 1 98.12 29 TRP B CA 1
ATOM 1541 C C . TRP B 1 29 ? -15.266 11.656 18.375 1 98.12 29 TRP B C 1
ATOM 1543 O O . TRP B 1 29 ? -15.93 12.641 18.031 1 98.12 29 TRP B O 1
ATOM 1553 N N . HIS B 1 30 ? -14.703 10.836 17.547 1 98.12 30 HIS B N 1
ATOM 1554 C CA . HIS B 1 30 ? -14.93 10.906 16.109 1 98.12 30 HIS B CA 1
ATOM 1555 C C . HIS B 1 30 ? -15.242 9.531 15.531 1 98.12 30 HIS B C 1
ATOM 1557 O O . HIS B 1 30 ? -14.703 8.523 15.984 1 98.12 30 HIS B O 1
ATOM 1563 N N . THR B 1 31 ? -16.125 9.477 14.469 1 98.25 31 THR B N 1
ATOM 1564 C CA . THR B 1 31 ? -16.516 8.219 13.844 1 98.25 31 THR B CA 1
ATOM 1565 C C . THR B 1 31 ? -15.539 7.824 12.742 1 98.25 31 THR B C 1
ATOM 1567 O O . THR B 1 31 ? -15.195 8.648 11.891 1 98.25 31 THR B O 1
ATOM 1570 N N . PHE B 1 32 ? -15.086 6.617 12.836 1 98.31 32 PHE B N 1
ATOM 1571 C CA . PHE B 1 32 ? -14.227 6.035 11.812 1 98.31 32 PHE B CA 1
ATOM 1572 C C . PHE B 1 32 ? -14.891 4.82 11.172 1 98.31 32 PHE B C 1
ATOM 1574 O O . PHE B 1 32 ? -15.586 4.062 11.852 1 98.31 32 PHE B O 1
ATOM 1581 N N . GLN B 1 33 ? -14.742 4.742 9.883 1 98.69 33 GLN B N 1
ATOM 1582 C CA . GLN B 1 33 ? -15.016 3.496 9.172 1 98.69 33 GLN B CA 1
ATOM 1583 C C . GLN B 1 33 ? -13.727 2.84 8.688 1 98.69 33 GLN B C 1
ATOM 1585 O O . GLN B 1 33 ? -12.891 3.486 8.047 1 98.69 33 GLN B O 1
ATOM 1590 N N . VAL B 1 34 ? -13.539 1.567 9.047 1 98.75 34 VAL B N 1
ATOM 1591 C CA . VAL B 1 34 ? -12.32 0.814 8.75 1 98.75 34 VAL B CA 1
ATOM 1592 C C . VAL B 1 34 ? -12.648 -0.353 7.82 1 98.75 34 VAL B C 1
ATOM 1594 O O . VAL B 1 34 ? -13.617 -1.084 8.047 1 98.75 34 VAL B O 1
ATOM 1597 N N . VAL B 1 35 ? -11.891 -0.443 6.738 1 98.94 35 VAL B N 1
ATOM 1598 C CA . VAL B 1 35 ? -11.961 -1.63 5.891 1 98.94 35 VAL B CA 1
ATOM 1599 C C . VAL B 1 35 ? -11.164 -2.766 6.523 1 98.94 35 VAL B C 1
ATOM 1601 O O . VAL B 1 35 ? -9.953 -2.633 6.742 1 98.94 35 VAL B O 1
ATOM 1604 N N . ARG B 1 36 ? -11.773 -3.869 6.828 1 98.81 36 ARG B N 1
ATOM 1605 C CA . ARG B 1 36 ? -11.141 -5.016 7.477 1 98.81 36 ARG B CA 1
ATOM 1606 C C . ARG B 1 36 ? -10.812 -6.105 6.461 1 98.81 36 ARG B C 1
ATOM 1608 O O . ARG B 1 36 ? -11.688 -6.535 5.703 1 98.81 36 ARG B O 1
ATOM 1615 N N . HIS B 1 37 ? -9.641 -6.539 6.41 1 98.69 37 HIS B N 1
ATOM 1616 C CA . HIS B 1 37 ? -9.094 -7.512 5.469 1 98.69 37 HIS B CA 1
ATOM 1617 C C . HIS B 1 37 ? -8.328 -8.609 6.195 1 98.69 37 HIS B C 1
ATOM 1619 O O . HIS B 1 37 ? -7.672 -8.352 7.207 1 98.69 37 HIS B O 1
ATOM 1625 N N . PRO B 1 38 ? -8.336 -9.82 5.73 1 98.06 38 PRO B N 1
ATOM 1626 C CA . PRO B 1 38 ? -7.652 -10.922 6.41 1 98.06 38 PRO B CA 1
ATOM 1627 C C . PRO B 1 38 ? -6.133 -10.805 6.352 1 98.06 38 PRO B C 1
ATOM 1629 O O . PRO B 1 38 ? -5.426 -11.531 7.051 1 98.06 38 PRO B O 1
ATOM 1632 N N . GLY B 1 39 ? -5.605 -9.867 5.574 1 98.56 39 GLY B N 1
ATOM 1633 C CA . GLY B 1 39 ? -4.172 -9.781 5.344 1 98.56 39 GLY B CA 1
ATOM 1634 C C . GLY B 1 39 ? -3.703 -10.648 4.191 1 98.56 39 GLY B C 1
ATOM 1635 O O . GLY B 1 39 ? -4.512 -11.305 3.527 1 98.56 39 GLY B O 1
ATOM 1636 N N . GLY B 1 40 ? -2.449 -10.555 3.906 1 98.75 40 GLY B N 1
ATOM 1637 C CA . GLY B 1 40 ? -1.93 -11.32 2.783 1 98.75 40 GLY B CA 1
ATOM 1638 C C . GLY B 1 40 ? -0.433 -11.562 2.863 1 98.75 40 GLY B C 1
ATOM 1639 O O . GLY B 1 40 ? 0.187 -11.297 3.896 1 98.75 40 GLY B O 1
ATOM 1640 N N . VAL B 1 41 ? 0.037 -12.164 1.811 1 98.94 41 VAL B N 1
ATOM 1641 C CA . VAL B 1 41 ? 1.456 -12.461 1.643 1 98.94 41 VAL B CA 1
ATOM 1642 C C . VAL B 1 41 ? 1.904 -12.062 0.238 1 98.94 41 VAL B C 1
ATOM 1644 O O . VAL B 1 41 ? 1.093 -12.016 -0.69 1 98.94 41 VAL B O 1
ATOM 1647 N N . GLY B 1 42 ? 3.127 -11.641 0.085 1 98.94 42 GLY B N 1
ATOM 1648 C CA . GLY B 1 42 ? 3.832 -11.5 -1.18 1 98.94 42 GLY B CA 1
ATOM 1649 C C . GLY B 1 42 ? 5.191 -12.172 -1.178 1 98.94 42 GLY B C 1
ATOM 1650 O O . GLY B 1 42 ? 5.91 -12.125 -0.176 1 98.94 42 GLY B O 1
ATOM 1651 N N . VAL B 1 43 ? 5.551 -12.82 -2.236 1 99 43 VAL B N 1
ATOM 1652 C CA . VAL B 1 43 ? 6.805 -13.555 -2.324 1 99 43 VAL B CA 1
ATOM 1653 C C . VAL B 1 43 ? 7.586 -13.102 -3.557 1 99 43 VAL B C 1
ATOM 1655 O O . VAL B 1 43 ? 7.051 -13.086 -4.668 1 99 43 VAL B O 1
ATOM 1658 N N . LEU B 1 44 ? 8.758 -12.719 -3.365 1 99 44 LEU B N 1
ATOM 1659 C CA . LEU B 1 44 ? 9.672 -12.398 -4.457 1 99 44 LEU B CA 1
ATOM 1660 C C . LEU B 1 44 ? 10.617 -13.555 -4.734 1 99 44 LEU B C 1
ATOM 1662 O O . LEU B 1 44 ? 11.547 -13.797 -3.963 1 99 44 LEU B O 1
ATOM 1666 N N . PRO B 1 45 ? 10.383 -14.273 -5.785 1 99 45 PRO B N 1
ATOM 1667 C CA . PRO B 1 45 ? 11.32 -15.344 -6.133 1 99 45 PRO B CA 1
ATOM 1668 C C . PRO B 1 45 ? 12.578 -14.828 -6.828 1 99 45 PRO B C 1
ATOM 1670 O O . PRO B 1 45 ? 12.484 -14.133 -7.84 1 99 45 PRO B O 1
ATOM 1673 N N . LEU B 1 46 ? 13.695 -15.148 -6.312 1 98.94 46 LEU B N 1
ATOM 1674 C CA . LEU B 1 46 ? 15 -14.781 -6.852 1 98.94 46 LEU B CA 1
ATOM 1675 C C . LEU B 1 46 ? 15.758 -16.016 -7.324 1 98.94 46 LEU B C 1
ATOM 1677 O O . LEU B 1 46 ? 16.125 -16.875 -6.52 1 98.94 46 LEU B O 1
ATOM 1681 N N . HIS B 1 47 ? 15.992 -16.094 -8.633 1 98.81 47 HIS B N 1
ATOM 1682 C CA . HIS B 1 47 ? 16.703 -17.219 -9.25 1 98.81 47 HIS B CA 1
ATOM 1683 C C . HIS B 1 47 ? 18.203 -17.078 -9.07 1 98.81 47 HIS B C 1
ATOM 1685 O O . HIS B 1 47 ? 18.719 -15.969 -8.883 1 98.81 47 HIS B O 1
ATOM 1691 N N . ASP B 1 48 ? 18.922 -18.172 -9.266 1 98.12 48 ASP B N 1
ATOM 1692 C CA . ASP B 1 48 ? 20.375 -18.219 -9.078 1 98.12 48 ASP B CA 1
ATOM 1693 C C . ASP B 1 48 ? 21.094 -17.281 -10.047 1 98.12 48 ASP B C 1
ATOM 1695 O O . ASP B 1 48 ? 22.172 -16.781 -9.734 1 98.12 48 ASP B O 1
ATOM 1699 N N . ASP B 1 49 ? 20.469 -17.031 -11.164 1 98.31 49 ASP B N 1
ATOM 1700 C CA . ASP B 1 49 ? 21.141 -16.234 -12.188 1 98.31 49 ASP B CA 1
ATOM 1701 C C . ASP B 1 49 ? 20.906 -14.742 -11.953 1 98.31 49 ASP B C 1
ATOM 1703 O O . ASP B 1 49 ? 21.25 -13.914 -12.797 1 98.31 49 ASP B O 1
ATOM 1707 N N . GLY B 1 50 ? 20.219 -14.375 -10.898 1 98.38 50 GLY B N 1
ATOM 1708 C CA . GLY B 1 50 ? 20.031 -12.977 -10.539 1 98.38 50 GLY B CA 1
ATOM 1709 C C . GLY B 1 50 ? 18.734 -12.391 -11.078 1 98.38 50 GLY B C 1
ATOM 1710 O O . GLY B 1 50 ? 18.484 -11.195 -10.922 1 98.38 50 GLY B O 1
ATOM 1711 N N . THR B 1 51 ? 17.922 -13.203 -11.727 1 98.81 51 THR B N 1
ATOM 1712 C CA . THR B 1 51 ? 16.625 -12.734 -12.211 1 98.81 51 THR B CA 1
ATOM 1713 C C . THR B 1 51 ? 15.531 -13.008 -11.18 1 98.81 51 THR B C 1
ATOM 1715 O O . THR B 1 51 ? 15.703 -13.852 -10.289 1 98.81 51 THR B O 1
ATOM 1718 N N . VAL B 1 52 ? 14.445 -12.258 -11.266 1 98.94 52 VAL B N 1
ATOM 1719 C CA . VAL B 1 52 ? 13.266 -12.492 -10.445 1 98.94 52 VAL B CA 1
ATOM 1720 C C . VAL B 1 52 ? 12.078 -12.859 -11.336 1 98.94 52 VAL B C 1
ATOM 1722 O O . VAL B 1 52 ? 12.031 -12.469 -12.508 1 98.94 52 VAL B O 1
ATOM 1725 N N . THR B 1 53 ? 11.188 -13.656 -10.805 1 98.94 53 THR B N 1
ATOM 1726 C CA . THR B 1 53 ? 9.914 -13.93 -11.469 1 98.94 53 THR B CA 1
ATOM 1727 C C . THR B 1 53 ? 8.805 -13.047 -10.898 1 98.94 53 THR B C 1
ATOM 1729 O O . THR B 1 53 ? 8.508 -13.109 -9.703 1 98.94 53 THR B O 1
ATOM 1732 N N . LEU B 1 54 ? 8.273 -12.18 -11.711 1 98.94 54 LEU B N 1
ATOM 1733 C CA . LEU B 1 54 ? 7.066 -11.406 -11.43 1 98.94 54 LEU B CA 1
ATOM 1734 C C . LEU B 1 54 ? 5.863 -11.992 -12.164 1 98.94 54 LEU B C 1
ATOM 1736 O O . LEU B 1 54 ? 6.004 -12.953 -12.93 1 98.94 54 LEU B O 1
ATOM 1740 N N . ILE B 1 55 ? 4.715 -11.438 -11.875 1 98.88 55 ILE B N 1
ATOM 1741 C CA . ILE B 1 55 ? 3.512 -11.852 -12.586 1 98.88 55 ILE B CA 1
ATOM 1742 C C . ILE B 1 55 ? 2.826 -10.633 -13.195 1 98.88 55 ILE B C 1
ATOM 1744 O O . ILE B 1 55 ? 2.848 -9.547 -12.609 1 98.88 55 ILE B O 1
ATOM 1748 N N . ARG B 1 56 ? 2.346 -10.734 -14.406 1 98.38 56 ARG B N 1
ATOM 1749 C CA . ARG B 1 56 ? 1.362 -9.828 -14.977 1 98.38 56 ARG B CA 1
ATOM 1750 C C . ARG B 1 56 ? -0.058 -10.281 -14.664 1 98.38 56 ARG B C 1
ATOM 1752 O O . ARG B 1 56 ? -0.465 -11.375 -15.055 1 98.38 56 ARG B O 1
ATOM 1759 N N . GLN B 1 57 ? -0.759 -9.523 -13.961 1 97.06 57 GLN B N 1
ATOM 1760 C CA . GLN B 1 57 ? -2.066 -9.938 -13.461 1 97.06 57 GLN B CA 1
ATOM 1761 C C . GLN B 1 57 ? -3.117 -8.859 -13.711 1 97.06 57 GLN B C 1
ATOM 1763 O O . GLN B 1 57 ? -2.865 -7.676 -13.484 1 97.06 57 GLN B O 1
ATOM 1768 N N . LEU B 1 58 ? -4.301 -9.289 -14.266 1 97 58 LEU B N 1
ATOM 1769 C CA . LEU B 1 58 ? -5.441 -8.391 -14.406 1 97 58 LEU B CA 1
ATOM 1770 C C . LEU B 1 58 ? -6.016 -8.016 -13.047 1 97 58 LEU B C 1
ATOM 1772 O O . LEU B 1 58 ? -6.312 -8.891 -12.227 1 97 58 LEU B O 1
ATOM 1776 N N . ARG B 1 59 ? -6.141 -6.758 -12.805 1 97.75 59 ARG B N 1
ATOM 1777 C CA . ARG B 1 59 ? -6.734 -6.234 -11.578 1 97.75 59 ARG B CA 1
ATOM 1778 C C . ARG B 1 59 ? -8 -5.441 -11.875 1 97.75 59 ARG B C 1
ATOM 1780 O O . ARG B 1 59 ? -7.938 -4.262 -12.219 1 97.75 59 ARG B O 1
ATOM 1787 N N . PRO B 1 60 ? -9.117 -6.012 -11.633 1 97.38 60 PRO B N 1
ATOM 1788 C CA . PRO B 1 60 ? -10.383 -5.332 -11.906 1 97.38 60 PRO B CA 1
ATOM 1789 C C . PRO B 1 60 ? -10.562 -4.051 -11.102 1 97.38 60 PRO B C 1
ATOM 1791 O O . PRO B 1 60 ? -11.188 -3.098 -11.57 1 97.38 60 PRO B O 1
ATOM 1794 N N . SER B 1 61 ? -9.992 -3.998 -9.914 1 98.06 61 SER B N 1
ATOM 1795 C CA . SER B 1 61 ? -10.172 -2.846 -9.039 1 98.06 61 SER B CA 1
ATOM 1796 C C . SER B 1 61 ? -9.648 -1.568 -9.695 1 98.06 61 SER B C 1
ATOM 1798 O O . SER B 1 61 ? -10.148 -0.476 -9.414 1 98.06 61 SER B O 1
ATOM 1800 N N . VAL B 1 62 ? -8.656 -1.746 -10.516 1 98.31 62 VAL B N 1
ATOM 1801 C CA . VAL B 1 62 ? -8.062 -0.557 -11.117 1 98.31 62 VAL B CA 1
ATOM 1802 C C . VAL B 1 62 ? -8.156 -0.647 -12.641 1 98.31 62 VAL B C 1
ATOM 1804 O O . VAL B 1 62 ? -7.523 0.136 -13.359 1 98.31 62 VAL B O 1
ATOM 1807 N N . ASP B 1 63 ? -8.852 -1.614 -13.18 1 96.75 63 ASP B N 1
ATOM 1808 C CA . ASP B 1 63 ? -9.086 -1.837 -14.602 1 96.75 63 ASP B CA 1
ATOM 1809 C C . ASP B 1 63 ? -7.773 -1.794 -15.391 1 96.75 63 ASP B C 1
ATOM 1811 O O . ASP B 1 63 ? -7.652 -1.051 -16.359 1 96.75 63 ASP B O 1
ATOM 1815 N N . ALA B 1 64 ? -6.789 -2.568 -14.914 1 97.62 64 ALA B N 1
ATOM 1816 C CA . ALA B 1 64 ? -5.473 -2.609 -15.547 1 97.62 64 ALA B CA 1
ATOM 1817 C C . ALA B 1 64 ? -4.777 -3.939 -15.281 1 97.62 64 ALA B C 1
ATOM 1819 O O . ALA B 1 64 ? -5.133 -4.656 -14.336 1 97.62 64 ALA B O 1
ATOM 1820 N N . THR B 1 65 ? -3.869 -4.266 -16.188 1 97.88 65 THR B N 1
ATOM 1821 C CA . THR B 1 65 ? -2.914 -5.332 -15.906 1 97.88 65 THR B CA 1
ATOM 1822 C C . THR B 1 65 ? -1.649 -4.773 -15.258 1 97.88 65 THR B C 1
ATOM 1824 O O . THR B 1 65 ? -1.082 -3.793 -15.75 1 97.88 65 THR B O 1
ATOM 1827 N N . LEU B 1 66 ? -1.277 -5.375 -14.156 1 98.69 66 LEU B N 1
ATOM 1828 C CA . LEU B 1 66 ? -0.148 -4.852 -13.398 1 98.69 66 LEU B CA 1
ATOM 1829 C C . LEU B 1 66 ? 0.967 -5.887 -13.297 1 98.69 66 LEU B C 1
ATOM 1831 O O . LEU B 1 66 ? 0.707 -7.09 -13.352 1 98.69 66 LEU B O 1
ATOM 1835 N N . LEU B 1 67 ? 2.178 -5.406 -13.211 1 98.88 67 LEU B N 1
ATOM 1836 C CA . LEU B 1 67 ? 3.316 -6.238 -12.836 1 98.88 67 LEU B CA 1
ATOM 1837 C C . LEU B 1 67 ? 3.461 -6.312 -11.32 1 98.88 67 LEU B C 1
ATOM 1839 O O . LEU B 1 67 ? 3.557 -5.285 -10.648 1 98.88 67 LEU B O 1
ATOM 1843 N N . GLU B 1 68 ? 3.449 -7.539 -10.781 1 98.88 68 GLU B N 1
ATOM 1844 C CA . GLU B 1 68 ? 3.434 -7.762 -9.344 1 98.88 68 GLU B CA 1
ATOM 1845 C C . GLU B 1 68 ? 4.309 -8.953 -8.953 1 98.88 68 GLU B C 1
ATOM 1847 O O . GLU B 1 68 ? 4.715 -9.734 -9.82 1 98.88 68 GLU B O 1
ATOM 1852 N N . ILE B 1 69 ? 4.598 -9.016 -7.656 1 99 69 ILE B N 1
ATOM 1853 C CA . ILE B 1 69 ? 5.086 -10.289 -7.121 1 99 69 ILE B CA 1
ATOM 1854 C C . ILE B 1 69 ? 3.912 -11.234 -6.883 1 99 69 ILE B C 1
ATOM 1856 O O . ILE B 1 69 ? 2.783 -10.789 -6.672 1 99 69 ILE B O 1
ATOM 1860 N N . PRO B 1 70 ? 4.18 -12.57 -6.992 1 98.88 70 PRO B N 1
ATOM 1861 C CA . PRO B 1 70 ? 3.119 -13.484 -6.559 1 98.88 70 PRO B CA 1
ATOM 1862 C C . PRO B 1 70 ? 2.652 -13.203 -5.129 1 98.88 70 PRO B C 1
ATOM 1864 O O . PRO B 1 70 ? 3.467 -12.867 -4.266 1 98.88 70 PRO B O 1
ATOM 1867 N N . ALA B 1 71 ? 1.413 -13.297 -4.934 1 98.75 71 ALA B N 1
ATOM 1868 C CA . ALA B 1 71 ? 0.821 -12.914 -3.656 1 98.75 71 ALA B CA 1
ATOM 1869 C C . ALA B 1 71 ? -0.534 -13.586 -3.455 1 98.75 71 ALA B C 1
ATOM 1871 O O . ALA B 1 71 ? -1.058 -14.227 -4.371 1 98.75 71 ALA B O 1
ATOM 1872 N N . GLY B 1 72 ? -1.042 -13.5 -2.234 1 98.31 72 GLY B N 1
ATOM 1873 C CA . GLY B 1 72 ? -2.363 -14.031 -1.935 1 98.31 72 GLY B CA 1
ATOM 1874 C C . GLY B 1 72 ? -2.854 -13.664 -0.547 1 98.31 72 GLY B C 1
ATOM 1875 O O . GLY B 1 72 ? -2.105 -13.086 0.25 1 98.31 72 GLY B O 1
ATOM 1876 N N . ARG B 1 73 ? -4.133 -14 -0.308 1 98.12 73 ARG B N 1
ATOM 1877 C CA . ARG B 1 73 ? -4.766 -13.711 0.973 1 98.12 73 ARG B CA 1
ATOM 1878 C C . ARG B 1 73 ? -4.527 -14.836 1.971 1 98.12 73 ARG B C 1
ATOM 1880 O O . ARG B 1 73 ? -4.398 -16 1.582 1 98.12 73 ARG B O 1
ATOM 1887 N N . LEU B 1 74 ? -4.473 -14.43 3.215 1 98.5 74 LEU B N 1
ATOM 1888 C CA . LEU B 1 74 ? -4.336 -15.414 4.277 1 98.5 74 LEU B CA 1
ATOM 1889 C C . LEU B 1 74 ? -5.664 -16.125 4.531 1 98.5 74 LEU B C 1
ATOM 1891 O O . LEU B 1 74 ? -6.703 -15.477 4.676 1 98.5 74 LEU B O 1
ATOM 1895 N N . ASP B 1 75 ? -5.648 -17.453 4.629 1 96.31 75 ASP B N 1
ATOM 1896 C CA . ASP B 1 75 ? -6.77 -18.203 5.184 1 96.31 75 ASP B CA 1
ATOM 1897 C C . ASP B 1 75 ? -6.793 -18.109 6.707 1 96.31 75 ASP B C 1
ATOM 1899 O O . ASP B 1 75 ? -5.758 -17.875 7.336 1 96.31 75 ASP B O 1
ATOM 1903 N N . PRO B 1 76 ? -7.957 -18.312 7.254 1 95.38 76 PRO B N 1
ATOM 1904 C CA . PRO B 1 76 ? -8.016 -18.297 8.719 1 95.38 76 PRO B CA 1
ATOM 1905 C C . PRO B 1 76 ? -7.039 -19.281 9.359 1 95.38 76 PRO B C 1
ATOM 1907 O O . PRO B 1 76 ? -7.078 -20.484 9.062 1 95.38 76 PRO B O 1
ATOM 1910 N N . GLY B 1 77 ? -6.125 -18.766 10.172 1 96.31 77 GLY B N 1
ATOM 1911 C CA . GLY B 1 77 ? -5.207 -19.594 10.93 1 96.31 77 GLY B CA 1
ATOM 1912 C C . GLY B 1 77 ? -3.982 -20.016 10.133 1 96.31 77 GLY B C 1
ATOM 1913 O O . GLY B 1 77 ? -3.098 -20.688 10.648 1 96.31 77 GLY B O 1
ATOM 1914 N N . GLU B 1 78 ? -3.883 -19.609 8.914 1 97.62 78 GLU B N 1
ATOM 1915 C CA . GLU B 1 78 ? -2.754 -19.984 8.07 1 97.62 78 GLU B CA 1
ATOM 1916 C C . GLU B 1 78 ? -1.497 -19.203 8.438 1 97.62 78 GLU B C 1
ATOM 1918 O O . GLU B 1 78 ? -1.556 -18 8.664 1 97.62 78 GLU B O 1
ATOM 1923 N N . GLU B 1 79 ? -0.406 -19.938 8.562 1 98.38 79 GLU B N 1
ATOM 1924 C CA . GLU B 1 79 ? 0.877 -19.266 8.75 1 98.38 79 GLU B CA 1
ATOM 1925 C C . GLU B 1 79 ? 1.303 -18.516 7.484 1 98.38 79 GLU B C 1
ATOM 1927 O O . GLU B 1 79 ? 1.251 -19.078 6.387 1 98.38 79 GLU B O 1
ATOM 1932 N N . PRO B 1 80 ? 1.782 -17.312 7.609 1 98.69 80 PRO B N 1
ATOM 1933 C CA . PRO B 1 80 ? 2.117 -16.5 6.438 1 98.69 80 PRO B CA 1
ATOM 1934 C C . PRO B 1 80 ? 3.133 -17.188 5.523 1 98.69 80 PRO B C 1
ATOM 1936 O O . PRO B 1 80 ? 2.979 -17.156 4.301 1 98.69 80 PRO B O 1
ATOM 1939 N N . ALA B 1 81 ? 4.133 -17.797 6.113 1 98.75 81 ALA B N 1
ATOM 1940 C CA . ALA B 1 81 ? 5.133 -18.484 5.293 1 98.75 81 ALA B CA 1
ATOM 1941 C C . ALA B 1 81 ? 4.504 -19.594 4.473 1 98.75 81 ALA B C 1
ATOM 1943 O O . ALA B 1 81 ? 4.812 -19.766 3.291 1 98.75 81 ALA B O 1
ATOM 1944 N N . ALA B 1 82 ? 3.645 -20.344 5.086 1 98.62 82 ALA B N 1
ATOM 1945 C CA . ALA B 1 82 ? 2.941 -21.422 4.391 1 98.62 82 ALA B CA 1
ATOM 1946 C C . ALA B 1 82 ? 2.059 -20.859 3.277 1 98.62 82 ALA B C 1
ATOM 1948 O O . ALA B 1 82 ? 2.018 -21.422 2.176 1 98.62 82 ALA B O 1
ATOM 1949 N N . CYS B 1 83 ? 1.322 -19.812 3.543 1 98.62 83 CYS B N 1
ATOM 1950 C CA . CYS B 1 83 ? 0.512 -19.141 2.537 1 98.62 83 CYS B CA 1
ATOM 1951 C C . CYS B 1 83 ? 1.37 -18.672 1.362 1 98.62 83 CYS B C 1
ATOM 1953 O O . CYS B 1 83 ? 0.983 -18.844 0.204 1 98.62 83 CYS B O 1
ATOM 1955 N N . GLY B 1 84 ? 2.564 -18.094 1.686 1 98.75 84 GLY B N 1
ATOM 1956 C CA . GLY B 1 84 ? 3.471 -17.625 0.651 1 98.75 84 GLY B CA 1
ATOM 1957 C C . GLY B 1 84 ? 3.92 -18.719 -0.297 1 98.75 84 GLY B C 1
ATOM 1958 O O . GLY B 1 84 ? 3.906 -18.547 -1.517 1 98.75 84 GLY B O 1
ATOM 1959 N N . LEU B 1 85 ? 4.262 -19.844 0.292 1 98.62 85 LEU B N 1
ATOM 1960 C CA . LEU B 1 85 ? 4.719 -20.969 -0.516 1 98.62 85 LEU B CA 1
ATOM 1961 C C . LEU B 1 85 ? 3.58 -21.531 -1.369 1 98.62 85 LEU B C 1
ATOM 1963 O O . LEU B 1 85 ? 3.785 -21.875 -2.533 1 98.62 85 LEU B O 1
ATOM 1967 N N . ARG B 1 86 ? 2.43 -21.594 -0.792 1 98.19 86 ARG B N 1
ATOM 1968 C CA . ARG B 1 86 ? 1.256 -22.062 -1.529 1 98.19 86 ARG B CA 1
ATOM 1969 C C . ARG B 1 86 ? 0.957 -21.141 -2.709 1 98.19 86 ARG B C 1
ATOM 1971 O O . ARG B 1 86 ? 0.804 -21.594 -3.84 1 98.19 86 ARG B O 1
ATOM 1978 N N . GLU B 1 87 ? 0.878 -19.828 -2.482 1 98.69 87 GLU B N 1
ATOM 1979 C CA . GLU B 1 87 ? 0.559 -18.859 -3.52 1 98.69 87 GLU B CA 1
ATOM 1980 C C . GLU B 1 87 ? 1.639 -18.812 -4.598 1 98.69 87 GLU B C 1
ATOM 1982 O O . GLU B 1 87 ? 1.338 -18.641 -5.781 1 98.69 87 GLU B O 1
ATOM 1987 N N . LEU B 1 88 ? 2.93 -18.906 -4.164 1 98.88 88 LEU B N 1
ATOM 1988 C CA . LEU B 1 88 ? 4.039 -18.969 -5.109 1 98.88 88 LEU B CA 1
ATOM 1989 C C . LEU B 1 88 ? 3.865 -20.125 -6.086 1 98.88 88 LEU B C 1
ATOM 1991 O O . LEU B 1 88 ? 3.971 -19.938 -7.301 1 98.88 88 LEU B O 1
ATOM 1995 N N . ALA B 1 89 ? 3.557 -21.25 -5.578 1 98.75 89 ALA B N 1
ATOM 1996 C CA . ALA B 1 89 ? 3.371 -22.438 -6.406 1 98.75 89 ALA B CA 1
ATOM 1997 C C . ALA B 1 89 ? 2.15 -22.297 -7.309 1 98.75 89 ALA B C 1
ATOM 1999 O O . ALA B 1 89 ? 2.221 -22.578 -8.508 1 98.75 89 ALA B O 1
ATOM 2000 N N . GLU B 1 90 ? 1.041 -21.875 -6.773 1 98.62 90 GLU B N 1
ATOM 2001 C CA . GLU B 1 90 ? -0.204 -21.75 -7.523 1 98.62 90 GLU B CA 1
ATOM 2002 C C . GLU B 1 90 ? -0.048 -20.781 -8.688 1 98.62 90 GLU B C 1
ATOM 2004 O O . GLU B 1 90 ? -0.479 -21.062 -9.805 1 98.62 90 GLU B O 1
ATOM 2009 N N . GLU B 1 91 ? 0.607 -19.641 -8.414 1 98.62 91 GLU B N 1
ATOM 2010 C CA . GLU B 1 91 ? 0.587 -18.562 -9.391 1 98.62 91 GLU B CA 1
ATOM 2011 C C . GLU B 1 91 ? 1.746 -18.688 -10.375 1 98.62 91 GLU B C 1
ATOM 2013 O O . GLU B 1 91 ? 1.665 -18.188 -11.5 1 98.62 91 GLU B O 1
ATOM 2018 N N . THR B 1 92 ? 2.895 -19.328 -10.023 1 98.75 92 THR B N 1
ATOM 2019 C CA . THR B 1 92 ? 4.082 -19.297 -10.867 1 98.75 92 THR B CA 1
ATOM 2020 C C . THR B 1 92 ? 4.59 -20.703 -11.133 1 98.75 92 THR B C 1
ATOM 2022 O O . THR B 1 92 ? 5.422 -20.922 -12.016 1 98.75 92 THR B O 1
ATOM 2025 N N . GLY B 1 93 ? 4.113 -21.719 -10.383 1 98.75 93 GLY B N 1
ATOM 2026 C CA . GLY B 1 93 ? 4.629 -23.078 -10.469 1 98.75 93 GLY B CA 1
ATOM 2027 C C . GLY B 1 93 ? 5.945 -23.25 -9.734 1 98.75 93 GLY B C 1
ATOM 2028 O O . GLY B 1 93 ? 6.496 -24.359 -9.695 1 98.75 93 GLY B O 1
ATOM 2029 N N . LEU B 1 94 ? 6.441 -22.219 -9.062 1 98.88 94 LEU B N 1
ATOM 2030 C CA . LEU B 1 94 ? 7.742 -22.281 -8.406 1 98.88 94 LEU B CA 1
ATOM 2031 C C . LEU B 1 94 ? 7.605 -22.812 -6.984 1 98.88 94 LEU B C 1
ATOM 2033 O O . LEU B 1 94 ? 6.656 -22.469 -6.277 1 98.88 94 LEU B O 1
ATOM 2037 N N . SER B 1 95 ? 8.523 -23.625 -6.586 1 98.69 95 SER B N 1
ATOM 2038 C CA . SER B 1 95 ? 8.781 -23.969 -5.191 1 98.69 95 SER B CA 1
ATOM 2039 C C . SER B 1 95 ? 10.102 -23.391 -4.707 1 98.69 95 SER B C 1
ATOM 2041 O O . SER B 1 95 ? 10.961 -23.031 -5.516 1 98.69 95 SER B O 1
ATOM 2043 N N . SER B 1 96 ? 10.242 -23.266 -3.443 1 98.62 96 SER B N 1
ATOM 2044 C CA . SER B 1 96 ? 11.445 -22.688 -2.857 1 98.62 96 SER B CA 1
ATOM 2045 C C . SER B 1 96 ? 11.938 -23.5 -1.673 1 98.62 96 SER B C 1
ATOM 2047 O O . SER B 1 96 ? 11.133 -24 -0.878 1 98.62 96 SER B O 1
ATOM 2049 N N . THR B 1 97 ? 13.266 -23.672 -1.525 1 98.31 97 THR B N 1
ATOM 2050 C CA . THR B 1 97 ? 13.836 -24.359 -0.376 1 98.31 97 THR B CA 1
ATOM 2051 C C . THR B 1 97 ? 14.203 -23.359 0.725 1 98.31 97 THR B C 1
ATOM 2053 O O . THR B 1 97 ? 14.469 -23.766 1.86 1 98.31 97 THR B O 1
ATOM 2056 N N . ARG B 1 98 ? 14.258 -22.094 0.452 1 98.44 98 ARG B N 1
ATOM 2057 C CA . ARG B 1 98 ? 14.586 -21.047 1.417 1 98.44 98 ARG B CA 1
ATOM 2058 C C . ARG B 1 98 ? 13.633 -19.875 1.298 1 98.44 98 ARG B C 1
ATOM 2060 O O . ARG B 1 98 ? 13.453 -19.312 0.211 1 98.44 98 ARG B O 1
ATOM 2067 N N . LEU B 1 99 ? 12.992 -19.547 2.361 1 98.56 99 LEU B N 1
ATOM 2068 C CA . LEU B 1 99 ? 12.094 -18.391 2.463 1 98.56 99 LEU B CA 1
ATOM 2069 C C . LEU B 1 99 ? 12.547 -17.438 3.561 1 98.56 99 LEU B C 1
ATOM 2071 O O . LEU B 1 99 ? 12.555 -17.797 4.738 1 98.56 99 LEU B O 1
ATOM 2075 N N . GLU B 1 100 ? 12.977 -16.234 3.16 1 98.62 100 GLU B N 1
ATOM 2076 C CA . GLU B 1 100 ? 13.445 -15.234 4.105 1 98.62 100 GLU B CA 1
ATOM 2077 C C . GLU B 1 100 ? 12.445 -14.086 4.234 1 98.62 100 GLU B C 1
ATOM 2079 O O . GLU B 1 100 ? 11.977 -13.547 3.23 1 98.62 100 GLU B O 1
ATOM 2084 N N . SER B 1 101 ? 12.133 -13.711 5.477 1 98.88 101 SER B N 1
ATOM 2085 C CA . SER B 1 101 ? 11.188 -12.625 5.695 1 98.88 101 SER B CA 1
ATOM 2086 C C . SER B 1 101 ? 11.773 -11.281 5.277 1 98.88 101 SER B C 1
ATOM 2088 O O . SER B 1 101 ? 12.93 -10.977 5.586 1 98.88 101 SER B O 1
ATOM 2090 N N . LEU B 1 102 ? 11.008 -10.508 4.531 1 98.81 102 LEU B N 1
ATOM 2091 C CA . LEU B 1 102 ? 11.328 -9.125 4.211 1 98.81 102 LEU B CA 1
ATOM 2092 C C . LEU B 1 102 ? 10.508 -8.164 5.066 1 98.81 102 LEU B C 1
ATOM 2094 O O . LEU B 1 102 ? 10.422 -6.973 4.762 1 98.81 102 LEU B O 1
ATOM 2098 N N . GLY B 1 103 ? 9.797 -8.703 6.109 1 98.81 103 GLY B N 1
ATOM 2099 C CA . GLY B 1 103 ? 9.016 -7.887 7.02 1 98.81 103 GLY B CA 1
ATOM 2100 C C . GLY B 1 103 ? 7.551 -7.793 6.629 1 98.81 103 GLY B C 1
ATOM 2101 O O . GLY B 1 103 ? 7.105 -8.477 5.703 1 98.81 103 GLY B O 1
ATOM 2102 N N . VAL B 1 104 ? 6.801 -6.98 7.391 1 98.94 104 VAL B N 1
ATOM 2103 C CA . VAL B 1 104 ? 5.367 -6.777 7.215 1 98.94 104 VAL B CA 1
ATOM 2104 C C . VAL B 1 104 ? 5.09 -5.312 6.883 1 98.94 104 VAL B C 1
ATOM 2106 O O . VAL B 1 104 ? 5.707 -4.41 7.449 1 98.94 104 VAL B O 1
ATOM 2109 N N . ILE B 1 105 ? 4.18 -5.105 5.906 1 98.94 105 ILE B N 1
ATOM 2110 C CA . ILE B 1 105 ? 3.816 -3.74 5.543 1 98.94 105 ILE B CA 1
ATOM 2111 C C . ILE B 1 105 ? 2.314 -3.539 5.734 1 98.94 105 ILE B C 1
ATOM 2113 O O . ILE B 1 105 ? 1.549 -4.508 5.75 1 98.94 105 ILE B O 1
ATOM 2117 N N . LEU B 1 106 ? 1.945 -2.324 5.973 1 98.94 106 LEU B N 1
ATOM 2118 C CA . LEU B 1 106 ? 0.556 -1.879 5.973 1 98.94 106 LEU B CA 1
ATOM 2119 C C . LEU B 1 106 ? 0.239 -1.092 4.703 1 98.94 106 LEU B C 1
ATOM 2121 O O . LEU B 1 106 ? 0.956 -0.15 4.359 1 98.94 106 LEU B O 1
ATOM 2125 N N . THR B 1 107 ? -0.83 -1.45 3.998 1 98.88 107 THR B N 1
ATOM 2126 C CA . THR B 1 107 ? -1.014 -0.962 2.635 1 98.88 107 THR B CA 1
ATOM 2127 C C . THR B 1 107 ? -1.653 0.423 2.639 1 98.88 107 THR B C 1
ATOM 2129 O O . THR B 1 107 ? -1.298 1.279 1.826 1 98.88 107 THR B O 1
ATOM 2132 N N . SER B 1 108 ? -2.604 0.676 3.504 1 98.81 108 SER B N 1
ATOM 2133 C CA . SER B 1 108 ? -3.316 1.946 3.584 1 98.81 108 SER B CA 1
ATOM 2134 C C . SER B 1 108 ? -3.953 2.137 4.957 1 98.81 108 SER B C 1
ATOM 2136 O O . SER B 1 108 ? -5.176 2.229 5.074 1 98.81 108 SER B O 1
ATOM 2138 N N . PRO B 1 109 ? -3.119 2.32 5.953 1 98.69 109 PRO B N 1
ATOM 2139 C CA . PRO B 1 109 ? -3.607 2.254 7.332 1 98.69 109 PRO B CA 1
ATOM 2140 C C . PRO B 1 109 ? -4.508 3.432 7.699 1 98.69 109 PRO B C 1
ATOM 2142 O O . PRO B 1 109 ? -5.09 3.455 8.789 1 98.69 109 PRO B O 1
ATOM 2145 N N . GLY B 1 110 ? -4.707 4.383 6.797 1 97.94 110 GLY B N 1
ATOM 2146 C CA . GLY B 1 110 ? -5.668 5.449 7.039 1 97.94 110 GLY B CA 1
ATOM 2147 C C . GLY B 1 110 ? -7.102 4.965 7.094 1 97.94 110 GLY B C 1
ATOM 2148 O O . GLY B 1 110 ? -7.953 5.594 7.723 1 97.94 110 GLY B O 1
ATOM 2149 N N . VAL B 1 111 ? -7.395 3.848 6.41 1 98.56 111 VAL B N 1
ATOM 2150 C CA . VAL B 1 111 ? -8.773 3.383 6.352 1 98.56 111 VAL B CA 1
ATOM 2151 C C . VAL B 1 111 ? -8.805 1.861 6.23 1 98.56 111 VAL B C 1
ATOM 2153 O O . VAL B 1 111 ? -9.852 1.238 6.402 1 98.56 111 VAL B O 1
ATOM 2156 N N . PHE B 1 112 ? -7.762 1.259 5.941 1 98.81 112 PHE B N 1
ATOM 2157 C CA . PHE B 1 112 ? -7.637 -0.134 5.531 1 98.81 112 PHE B CA 1
ATOM 2158 C C . PHE B 1 112 ? -6.637 -0.872 6.41 1 98.81 112 PHE B C 1
ATOM 2160 O O . PHE B 1 112 ? -5.496 -0.428 6.57 1 98.81 112 PHE B O 1
ATOM 2167 N N . ASP B 1 113 ? -6.961 -2.033 7.035 1 98.75 113 ASP B N 1
ATOM 2168 C CA . ASP B 1 113 ? -6.09 -2.646 8.031 1 98.75 113 ASP B CA 1
ATOM 2169 C C . ASP B 1 113 ? -5.258 -3.771 7.418 1 98.75 113 ASP B C 1
ATOM 2171 O O . ASP B 1 113 ? -4.637 -4.555 8.133 1 98.75 113 ASP B O 1
ATOM 2175 N N . GLU B 1 114 ? -5.266 -3.924 6.117 1 98.88 114 GLU B N 1
ATOM 2176 C CA . GLU B 1 114 ? -4.523 -4.996 5.465 1 98.88 114 GLU B CA 1
ATOM 2177 C C . GLU B 1 114 ? -3.041 -4.941 5.824 1 98.88 114 GLU B C 1
ATOM 2179 O O . GLU B 1 114 ? -2.383 -3.92 5.605 1 98.88 114 GLU B O 1
ATOM 2184 N N . ALA B 1 115 ? -2.537 -6.02 6.371 1 98.88 115 ALA B N 1
ATOM 2185 C CA . ALA B 1 115 ? -1.113 -6.281 6.566 1 98.88 115 ALA B CA 1
ATOM 2186 C C . ALA B 1 115 ? -0.617 -7.355 5.605 1 98.88 115 ALA B C 1
ATOM 2188 O O . ALA B 1 115 ? -1.235 -8.414 5.477 1 98.88 115 ALA B O 1
ATOM 2189 N N . ILE B 1 116 ? 0.44 -7.078 4.855 1 98.94 116 ILE B N 1
ATOM 2190 C CA . ILE B 1 116 ? 1.01 -8.047 3.926 1 98.94 116 ILE B CA 1
ATOM 2191 C C . ILE B 1 116 ? 2.383 -8.492 4.422 1 98.94 116 ILE B C 1
ATOM 2193 O O . ILE B 1 116 ? 3.264 -7.66 4.66 1 98.94 116 ILE B O 1
ATOM 2197 N N . HIS B 1 117 ? 2.562 -9.742 4.613 1 98.94 117 HIS B N 1
ATOM 2198 C CA . HIS B 1 117 ? 3.859 -10.344 4.902 1 98.94 117 HIS B CA 1
ATOM 2199 C C . HIS B 1 117 ? 4.66 -10.555 3.621 1 98.94 117 HIS B C 1
ATOM 2201 O O . HIS B 1 117 ? 4.191 -11.219 2.693 1 98.94 117 HIS B O 1
ATOM 2207 N N . LEU B 1 118 ? 5.859 -10.023 3.568 1 98.94 118 LEU B N 1
ATOM 2208 C CA . LEU B 1 118 ? 6.695 -10.125 2.377 1 98.94 118 LEU B CA 1
ATOM 2209 C C . LEU B 1 118 ? 7.836 -11.117 2.596 1 98.94 118 LEU B C 1
ATOM 2211 O O . LEU B 1 118 ? 8.422 -11.164 3.678 1 98.94 118 LEU B O 1
ATOM 2215 N N . TYR B 1 119 ? 8.18 -11.875 1.555 1 98.94 119 TYR B N 1
ATOM 2216 C CA . TYR B 1 119 ? 9.25 -12.859 1.643 1 98.94 119 TYR B CA 1
ATOM 2217 C C . TYR B 1 119 ? 10.125 -12.828 0.397 1 98.94 119 TYR B C 1
ATOM 2219 O O . TYR B 1 119 ? 9.648 -12.508 -0.696 1 98.94 119 TYR B O 1
ATOM 2227 N N . LEU B 1 120 ? 11.352 -13.148 0.583 1 98.94 120 LEU B N 1
ATOM 2228 C CA . LEU B 1 120 ? 12.289 -13.516 -0.479 1 98.94 120 LEU B CA 1
ATOM 2229 C C . LEU B 1 120 ? 12.438 -15.023 -0.582 1 98.94 120 LEU B C 1
ATOM 2231 O O . LEU B 1 120 ? 12.742 -15.695 0.409 1 98.94 120 LEU B O 1
ATOM 2235 N N . ALA B 1 121 ? 12.172 -15.539 -1.724 1 98.94 121 ALA B N 1
ATOM 2236 C CA . ALA B 1 121 ? 12.297 -16.984 -1.952 1 98.94 121 ALA B CA 1
ATOM 2237 C C . ALA B 1 121 ? 13.523 -17.297 -2.807 1 98.94 121 ALA B C 1
ATOM 2239 O O . ALA B 1 121 ? 13.703 -16.703 -3.877 1 98.94 121 ALA B O 1
ATOM 2240 N N . THR B 1 122 ? 14.367 -18.234 -2.361 1 98.81 122 THR B N 1
ATOM 2241 C CA . THR B 1 122 ? 15.531 -18.703 -3.105 1 98.81 122 THR B CA 1
ATOM 2242 C C . THR B 1 122 ? 15.586 -20.234 -3.105 1 98.81 122 THR B C 1
ATOM 2244 O O . THR B 1 122 ? 14.758 -20.891 -2.463 1 98.81 122 THR B O 1
ATOM 2247 N N . GLY B 1 123 ? 16.562 -20.781 -3.859 1 98.69 123 GLY B N 1
ATOM 2248 C CA . GLY B 1 123 ? 16.562 -22.234 -4.035 1 98.69 123 GLY B CA 1
ATOM 2249 C C . GLY B 1 123 ? 15.328 -22.734 -4.773 1 98.69 123 GLY B C 1
ATOM 2250 O O . GLY B 1 123 ? 14.656 -23.656 -4.305 1 98.69 123 GLY B O 1
ATOM 2251 N N . LEU B 1 124 ? 15.078 -22.219 -5.945 1 98.81 124 LEU B N 1
ATOM 2252 C CA . LEU B 1 124 ? 13.82 -22.375 -6.672 1 98.81 124 LEU B CA 1
ATOM 2253 C C . LEU B 1 124 ? 13.867 -23.594 -7.578 1 98.81 124 LEU B C 1
ATOM 2255 O O . LEU B 1 124 ? 14.914 -23.922 -8.148 1 98.81 124 LEU B O 1
ATOM 2259 N N . SER B 1 125 ? 12.75 -24.203 -7.699 1 98.69 125 SER B N 1
ATOM 2260 C CA . SER B 1 125 ? 12.5 -25.25 -8.695 1 98.69 125 SER B CA 1
ATOM 2261 C C . SER B 1 125 ? 11.18 -25 -9.422 1 98.69 125 SER B C 1
ATOM 2263 O O . SER B 1 125 ? 10.211 -24.531 -8.82 1 98.69 125 SER B O 1
ATOM 2265 N N . GLN B 1 126 ? 11.172 -25.422 -10.672 1 98.44 126 GLN B N 1
ATOM 2266 C CA . GLN B 1 126 ? 10.023 -25.094 -11.508 1 98.44 126 GLN B CA 1
ATOM 2267 C C . GLN B 1 126 ? 9.062 -26.281 -11.617 1 98.44 126 GLN B C 1
ATOM 2269 O O . GLN B 1 126 ? 9.469 -27.391 -11.953 1 98.44 126 GLN B O 1
ATOM 2274 N N . GLY B 1 127 ? 7.832 -26.062 -11.242 1 98.12 127 GLY B N 1
ATOM 2275 C CA . GLY B 1 127 ? 6.711 -26.953 -11.539 1 98.12 127 GLY B CA 1
ATOM 2276 C C . GLY B 1 127 ? 5.676 -26.312 -12.445 1 98.12 127 GLY B C 1
ATOM 2277 O O . GLY B 1 127 ? 6.023 -25.578 -13.375 1 98.12 127 GLY B O 1
ATOM 2278 N N . GLU B 1 128 ? 4.398 -26.719 -12.258 1 97.44 128 GLU B N 1
ATOM 2279 C CA . GLU B 1 128 ? 3.311 -26.188 -13.078 1 97.44 128 GLU B CA 1
ATOM 2280 C C . GLU B 1 128 ? 2.422 -25.234 -12.273 1 97.44 128 GLU B C 1
ATOM 2282 O O . GLU B 1 128 ? 2.012 -25.562 -11.156 1 97.44 128 GLU B O 1
ATOM 2287 N N . ALA B 1 129 ? 2.203 -24.062 -12.867 1 97.06 129 ALA B N 1
ATOM 2288 C CA . ALA B 1 129 ? 1.297 -23.109 -12.227 1 97.06 129 ALA B CA 1
ATOM 2289 C C . ALA B 1 129 ? -0.146 -23.609 -12.289 1 97.06 129 ALA B C 1
ATOM 2291 O O . ALA B 1 129 ? -0.507 -24.375 -13.172 1 97.06 129 ALA B O 1
ATOM 2292 N N . ASP B 1 130 ? -0.954 -23.219 -11.32 1 96.06 130 ASP B N 1
ATOM 2293 C CA . ASP B 1 130 ? -2.377 -23.547 -11.25 1 96.06 130 ASP B CA 1
ATOM 2294 C C . ASP B 1 130 ? -3.162 -22.391 -10.617 1 96.06 130 ASP B C 1
ATOM 2296 O O . ASP B 1 130 ? -3.729 -22.547 -9.531 1 96.06 130 ASP B O 1
ATOM 2300 N N . PRO B 1 131 ? -3.201 -21.281 -11.336 1 95.38 131 PRO B N 1
ATOM 2301 C CA . PRO B 1 131 ? -3.928 -20.141 -10.773 1 95.38 131 PRO B CA 1
ATOM 2302 C C . PRO B 1 131 ? -5.422 -20.422 -10.609 1 95.38 131 PRO B C 1
ATOM 2304 O O . PRO B 1 131 ? -5.969 -21.297 -11.281 1 95.38 131 PRO B O 1
ATOM 2307 N N . GLU B 1 132 ? -6.031 -19.672 -9.703 1 94.88 132 GLU B N 1
ATOM 2308 C CA . GLU B 1 132 ? -7.465 -19.797 -9.477 1 94.88 132 GLU B CA 1
ATOM 2309 C C . GLU B 1 132 ? -8.258 -19.359 -10.703 1 94.88 132 GLU B C 1
ATOM 2311 O O . GLU B 1 132 ? -7.727 -18.688 -11.586 1 94.88 132 GLU B O 1
ATOM 2316 N N . GLN B 1 133 ? -9.508 -19.703 -10.719 1 94.19 133 GLN B N 1
ATOM 2317 C CA . GLN B 1 133 ? -10.375 -19.438 -11.867 1 94.19 133 GLN B CA 1
ATOM 2318 C C . GLN B 1 133 ? -10.633 -17.953 -12.031 1 94.19 133 GLN B C 1
ATOM 2320 O O . GLN B 1 133 ? -10.945 -17.484 -13.133 1 94.19 133 GLN B O 1
ATOM 2325 N N . TYR B 1 134 ? -10.516 -17.219 -11 1 94.12 134 TYR B N 1
ATOM 2326 C CA . TYR B 1 134 ? -10.82 -15.797 -11.062 1 94.12 134 TYR B CA 1
ATOM 2327 C C . TYR B 1 134 ? -9.555 -14.977 -11.312 1 94.12 134 TYR B C 1
ATOM 2329 O O . TYR B 1 134 ? -9.578 -13.75 -11.234 1 94.12 134 TYR B O 1
ATOM 2337 N N . GLU B 1 135 ? -8.453 -15.68 -11.531 1 94.75 135 GLU B N 1
ATOM 2338 C CA . GLU B 1 135 ? -7.176 -15.016 -11.773 1 94.75 135 GLU B CA 1
ATOM 2339 C C . GLU B 1 135 ? -6.719 -15.203 -13.219 1 94.75 135 GLU B C 1
ATOM 2341 O O . GLU B 1 135 ? -6.84 -16.297 -13.773 1 94.75 135 GLU B O 1
ATOM 2346 N N . GLU B 1 136 ? -6.246 -14.156 -13.852 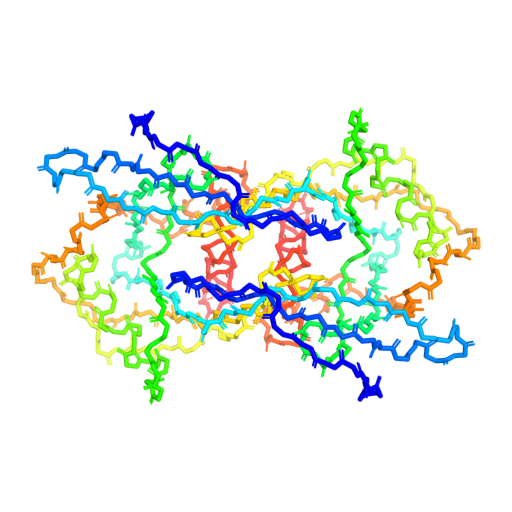1 93.12 136 GLU B N 1
ATOM 2347 C CA . GLU B 1 136 ? -5.5 -14.172 -15.109 1 93.12 136 GLU B CA 1
ATOM 2348 C C . GLU B 1 136 ? -4.062 -13.703 -14.906 1 93.12 136 GLU B C 1
ATOM 2350 O O . GLU B 1 136 ? -3.82 -12.508 -14.719 1 93.12 136 GLU B O 1
ATOM 2355 N N . ILE B 1 137 ? -3.164 -14.695 -14.984 1 96.56 137 ILE B N 1
ATOM 2356 C CA . ILE B 1 137 ? -1.792 -14.43 -14.57 1 96.56 137 ILE B CA 1
ATOM 2357 C C . ILE B 1 137 ? -0.822 -14.953 -15.625 1 96.56 137 ILE B C 1
ATOM 2359 O O . ILE B 1 137 ? -1.002 -16.047 -16.156 1 96.56 137 ILE B O 1
ATOM 2363 N N . GLU B 1 138 ? 0.075 -14.125 -15.984 1 97.06 138 GLU B N 1
ATOM 2364 C CA . GLU B 1 138 ? 1.234 -14.508 -16.781 1 97.06 138 GLU B CA 1
ATOM 2365 C C . GLU B 1 138 ? 2.537 -14.234 -16.031 1 97.06 138 GLU B C 1
ATOM 2367 O O . GLU B 1 138 ? 2.693 -13.18 -15.414 1 97.06 138 GLU B O 1
ATOM 2372 N N . THR B 1 139 ? 3.496 -15.141 -16.109 1 98.38 139 THR B N 1
ATOM 2373 C CA . THR B 1 139 ? 4.766 -14.922 -15.422 1 98.38 139 THR B CA 1
ATOM 2374 C C . THR B 1 139 ? 5.73 -14.141 -16.312 1 98.38 139 THR B C 1
ATOM 2376 O O . THR B 1 139 ? 5.711 -14.289 -17.531 1 98.38 139 THR B O 1
ATOM 2379 N N . VAL B 1 140 ? 6.547 -13.305 -15.68 1 98.38 140 VAL B N 1
ATOM 2380 C CA . VAL B 1 140 ? 7.57 -12.5 -16.328 1 98.38 140 VAL B CA 1
ATOM 2381 C C . VAL B 1 140 ? 8.883 -12.594 -15.555 1 98.38 140 VAL B C 1
ATOM 2383 O O . VAL B 1 140 ? 8.914 -12.344 -14.352 1 98.38 140 VAL B O 1
ATOM 2386 N N . ARG B 1 141 ? 9.898 -13.016 -16.234 1 98.56 141 ARG B N 1
ATOM 2387 C CA . ARG B 1 141 ? 11.211 -13.086 -15.602 1 98.56 141 ARG B CA 1
ATOM 2388 C C . ARG B 1 141 ? 12.086 -11.906 -16.031 1 98.56 141 ARG B C 1
ATOM 2390 O O . ARG B 1 141 ? 12.227 -11.641 -17.219 1 98.56 141 ARG B O 1
ATOM 2397 N N . VAL B 1 142 ? 12.641 -11.133 -15.102 1 98.75 142 VAL B N 1
ATOM 2398 C CA . VAL B 1 142 ? 13.438 -9.945 -15.383 1 98.75 142 VAL B CA 1
ATOM 2399 C C . VAL B 1 142 ? 14.633 -9.891 -14.43 1 98.75 142 VAL B C 1
ATOM 2401 O O . VAL B 1 142 ? 14.555 -10.375 -13.305 1 98.75 142 VAL B O 1
ATOM 2404 N N . PRO B 1 143 ? 15.805 -9.344 -14.875 1 98.88 143 PRO B N 1
ATOM 2405 C CA . PRO B 1 143 ? 16.891 -9.125 -13.914 1 98.88 143 PRO B CA 1
ATOM 2406 C C . PRO B 1 143 ? 16.453 -8.297 -12.711 1 98.88 143 PRO B C 1
ATOM 2408 O O . PRO B 1 143 ? 15.688 -7.344 -12.852 1 98.88 143 PRO B O 1
ATOM 2411 N N . LEU B 1 144 ? 16.953 -8.656 -11.508 1 98.81 144 LEU B N 1
ATOM 2412 C CA . LEU B 1 144 ? 16.594 -7.941 -10.281 1 98.81 144 LEU B CA 1
ATOM 2413 C C . LEU B 1 144 ? 16.844 -6.449 -10.43 1 98.81 144 LEU B C 1
ATOM 2415 O O . LEU B 1 144 ? 16.016 -5.625 -10.055 1 98.81 144 LEU B O 1
ATOM 2419 N N . GLU B 1 145 ? 17.969 -6.098 -11 1 98.5 145 GLU B N 1
ATOM 2420 C CA . GLU B 1 145 ? 18.328 -4.691 -11.156 1 98.5 145 GLU B CA 1
ATOM 2421 C C . GLU B 1 145 ? 17.312 -3.953 -12.016 1 98.5 145 GLU B C 1
ATOM 2423 O O . GLU B 1 145 ? 16.953 -2.809 -11.727 1 98.5 145 GLU B O 1
ATOM 2428 N N . GLU B 1 146 ? 16.875 -4.613 -13.07 1 98.88 146 GLU B N 1
ATOM 2429 C CA . GLU B 1 146 ? 15.859 -4.016 -13.938 1 98.88 146 GLU B CA 1
ATOM 2430 C C . GLU B 1 146 ? 14.531 -3.873 -13.203 1 98.88 146 GLU B C 1
ATOM 2432 O O . GLU B 1 146 ? 13.844 -2.861 -13.344 1 98.88 146 GLU B O 1
ATOM 2437 N N . ALA B 1 147 ? 14.148 -4.844 -12.398 1 98.94 147 ALA B N 1
ATOM 2438 C CA . ALA B 1 147 ? 12.914 -4.781 -11.617 1 98.94 147 ALA B CA 1
ATOM 2439 C C . ALA B 1 147 ? 12.945 -3.619 -10.633 1 98.94 147 ALA B C 1
ATOM 2441 O O . ALA B 1 147 ? 11.945 -2.926 -10.445 1 98.94 147 ALA B O 1
ATOM 2442 N N . VAL B 1 148 ? 14.102 -3.414 -10.008 1 98.88 148 VAL B N 1
ATOM 2443 C CA . VAL B 1 148 ? 14.242 -2.316 -9.055 1 98.88 148 VAL B CA 1
ATOM 2444 C C . VAL B 1 148 ? 14.148 -0.981 -9.789 1 98.88 148 VAL B C 1
ATOM 2446 O O . VAL B 1 148 ? 13.539 -0.032 -9.289 1 98.88 148 VAL B O 1
ATOM 2449 N N . THR B 1 149 ? 14.727 -0.904 -10.992 1 98.81 149 THR B N 1
ATOM 2450 C CA . THR B 1 149 ? 14.594 0.296 -11.812 1 98.81 149 THR B CA 1
ATOM 2451 C C . THR B 1 149 ? 13.125 0.565 -12.141 1 98.81 149 THR B C 1
ATOM 2453 O O . THR B 1 149 ? 12.656 1.7 -12.039 1 98.81 149 THR B O 1
ATOM 2456 N N . MET B 1 150 ? 12.375 -0.455 -12.508 1 98.94 150 MET B N 1
ATOM 2457 C CA . MET B 1 150 ? 10.953 -0.337 -12.82 1 98.94 150 MET B CA 1
ATOM 2458 C C . MET B 1 150 ? 10.164 0.1 -11.594 1 98.94 150 MET B C 1
ATOM 2460 O O . MET B 1 150 ? 9.203 0.872 -11.711 1 98.94 150 MET B O 1
ATOM 2464 N N . ALA B 1 151 ? 10.562 -0.389 -10.375 1 98.88 151 ALA B N 1
ATOM 2465 C CA . ALA B 1 151 ? 9.938 0.013 -9.117 1 98.88 151 ALA B CA 1
ATOM 2466 C C . ALA B 1 151 ? 10.211 1.483 -8.82 1 98.88 151 ALA B C 1
ATOM 2468 O O . ALA B 1 151 ? 9.398 2.156 -8.188 1 98.88 151 ALA B O 1
ATOM 2469 N N . THR B 1 152 ? 11.336 1.962 -9.289 1 98.69 152 THR B N 1
ATOM 2470 C CA . THR B 1 152 ? 11.781 3.322 -9.016 1 98.69 152 THR B CA 1
ATOM 2471 C C . THR B 1 15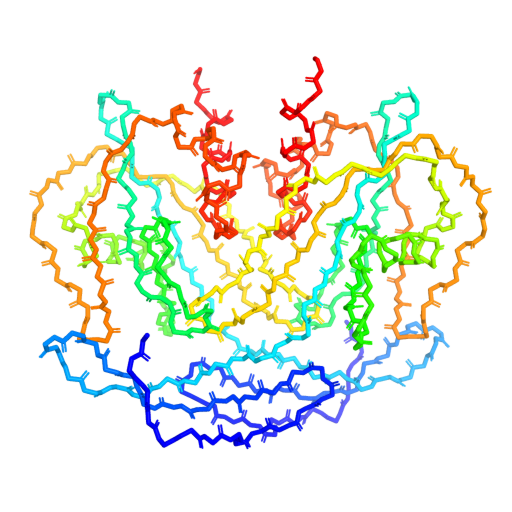2 ? 11.109 4.316 -9.961 1 98.69 152 THR B C 1
ATOM 2473 O O . THR B 1 152 ? 10.688 5.395 -9.531 1 98.69 152 THR B O 1
ATOM 2476 N N . ASP B 1 153 ? 10.891 3.922 -11.25 1 98.12 153 ASP B N 1
ATOM 2477 C CA . ASP B 1 153 ? 10.523 4.926 -12.25 1 98.12 153 ASP B CA 1
ATOM 2478 C C . ASP B 1 153 ? 9.039 4.836 -12.594 1 98.12 153 ASP B C 1
ATOM 2480 O O . ASP B 1 153 ? 8.578 5.473 -13.547 1 98.12 153 ASP B O 1
ATOM 2484 N N . GLY B 1 154 ? 8.305 4.039 -11.945 1 98.06 154 GLY B N 1
ATOM 2485 C CA . GLY B 1 154 ? 6.855 4.062 -12.07 1 98.06 154 GLY B CA 1
ATOM 2486 C C . GLY B 1 154 ? 6.32 3.004 -13.016 1 98.06 154 GLY B C 1
ATOM 2487 O O . GLY B 1 154 ? 5.105 2.84 -13.141 1 98.06 154 GLY B O 1
ATOM 2488 N N . ARG B 1 155 ? 7.191 2.154 -13.664 1 98.56 155 ARG B N 1
ATOM 2489 C CA . ARG B 1 155 ? 6.727 1.059 -14.508 1 98.56 155 ARG B CA 1
ATOM 2490 C C . ARG B 1 155 ? 6.074 -0.037 -13.664 1 98.56 155 ARG B C 1
ATOM 2492 O O . ARG B 1 155 ? 5.215 -0.773 -14.156 1 98.56 155 ARG B O 1
ATOM 2499 N N . ILE B 1 156 ? 6.461 -0.196 -12.445 1 98.88 156 ILE B N 1
ATOM 2500 C CA . ILE B 1 156 ? 5.754 -0.977 -11.438 1 98.88 156 ILE B CA 1
ATOM 2501 C C . ILE B 1 156 ? 5.059 -0.039 -10.453 1 98.88 156 ILE B C 1
ATOM 2503 O O . ILE B 1 156 ? 5.695 0.833 -9.859 1 98.88 156 ILE B O 1
ATOM 2507 N N . ARG B 1 157 ? 3.773 -0.24 -10.266 1 98.81 157 ARG B N 1
ATOM 2508 C CA . ARG B 1 157 ? 3.008 0.685 -9.438 1 98.81 157 ARG B CA 1
ATOM 2509 C C . ARG B 1 157 ? 2.455 -0.017 -8.203 1 98.81 157 ARG B C 1
ATOM 2511 O O . ARG B 1 157 ? 2.018 0.638 -7.254 1 98.81 157 ARG B O 1
ATOM 2518 N N . ASP B 1 158 ? 2.402 -1.338 -8.172 1 98.94 158 ASP B N 1
ATOM 2519 C CA . ASP B 1 158 ? 1.872 -2.115 -7.055 1 98.94 158 ASP B CA 1
ATOM 2520 C C . ASP B 1 158 ? 2.756 -1.973 -5.816 1 98.94 158 ASP B C 1
ATOM 2522 O O . ASP B 1 158 ? 3.922 -2.367 -5.832 1 98.94 158 ASP B O 1
ATOM 2526 N N . GLY B 1 159 ? 2.193 -1.52 -4.715 1 98.94 159 GLY B N 1
ATOM 2527 C CA . GLY B 1 159 ? 2.938 -1.143 -3.523 1 98.94 159 GLY B CA 1
ATOM 2528 C C . GLY B 1 159 ? 3.75 -2.285 -2.941 1 98.94 159 GLY B C 1
ATOM 2529 O O . GLY B 1 159 ? 4.949 -2.139 -2.691 1 98.94 159 GLY B O 1
ATOM 2530 N N . LYS B 1 160 ? 3.094 -3.41 -2.727 1 98.94 160 LYS B N 1
ATOM 2531 C CA . LYS B 1 160 ? 3.807 -4.527 -2.111 1 98.94 160 LYS B CA 1
ATOM 2532 C C . LYS B 1 160 ? 4.996 -4.957 -2.965 1 98.94 160 LYS B C 1
ATOM 2534 O O . LYS B 1 160 ? 6.039 -5.344 -2.436 1 98.94 160 LYS B O 1
ATOM 2539 N N . THR B 1 161 ? 4.836 -4.922 -4.297 1 99 161 THR B N 1
ATOM 2540 C CA . THR B 1 161 ? 5.898 -5.32 -5.211 1 99 161 THR B CA 1
ATOM 2541 C C . THR B 1 161 ? 7.078 -4.355 -5.121 1 99 161 THR B C 1
ATOM 2543 O O . THR B 1 161 ? 8.234 -4.785 -5.023 1 99 161 THR B O 1
ATOM 2546 N N . ILE B 1 162 ? 6.766 -3.066 -5.117 1 99 162 ILE B N 1
ATOM 2547 C CA . ILE B 1 162 ? 7.797 -2.039 -5.027 1 99 162 ILE B CA 1
ATOM 2548 C C . ILE B 1 162 ? 8.617 -2.244 -3.758 1 99 162 ILE B C 1
ATOM 2550 O O . ILE B 1 162 ? 9.852 -2.277 -3.807 1 99 162 ILE B O 1
ATOM 2554 N N . ILE B 1 163 ? 7.969 -2.463 -2.672 1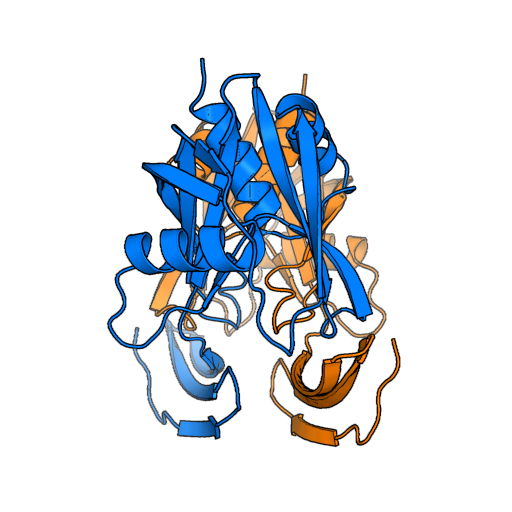 99 163 ILE B N 1
ATOM 2555 C CA . ILE B 1 163 ? 8.641 -2.547 -1.378 1 99 163 ILE B CA 1
ATOM 2556 C C . ILE B 1 163 ? 9.453 -3.836 -1.303 1 99 163 ILE B C 1
ATOM 2558 O O . ILE B 1 163 ? 10.586 -3.832 -0.816 1 99 163 ILE B O 1
ATOM 2562 N N . ALA B 1 164 ? 8.883 -4.953 -1.768 1 99 164 ALA B N 1
ATOM 2563 C CA . ALA B 1 164 ? 9.617 -6.215 -1.767 1 99 164 ALA B CA 1
ATOM 2564 C C . ALA B 1 164 ? 10.922 -6.094 -2.549 1 99 164 ALA B C 1
ATOM 2566 O O . ALA B 1 164 ? 11.969 -6.582 -2.109 1 99 164 ALA B O 1
ATOM 2567 N N . LEU B 1 165 ? 10.859 -5.457 -3.682 1 98.94 165 LEU B N 1
ATOM 2568 C CA . LEU B 1 165 ? 12.039 -5.312 -4.531 1 98.94 165 LEU B CA 1
ATOM 2569 C C . LEU B 1 165 ? 13.102 -4.465 -3.842 1 98.94 165 LEU B C 1
ATOM 2571 O O . LEU B 1 165 ? 14.281 -4.828 -3.832 1 98.94 165 LEU B O 1
ATOM 2575 N N . PHE B 1 166 ? 12.703 -3.332 -3.242 1 98.88 166 PHE B N 1
ATOM 2576 C CA . PHE B 1 166 ? 13.656 -2.455 -2.58 1 98.88 166 PHE B CA 1
ATOM 2577 C C . PHE B 1 166 ? 14.281 -3.146 -1.374 1 98.88 166 PHE B C 1
ATOM 2579 O O . PHE B 1 166 ? 15.5 -3.076 -1.171 1 98.88 166 PHE B O 1
ATOM 2586 N N . ARG B 1 167 ? 13.445 -3.834 -0.557 1 98.88 167 ARG B N 1
ATOM 2587 C CA . ARG B 1 167 ? 13.984 -4.488 0.632 1 98.88 167 ARG B CA 1
ATOM 2588 C C . ARG B 1 167 ? 14.891 -5.652 0.253 1 98.88 167 ARG B C 1
ATOM 2590 O O . ARG B 1 167 ? 15.922 -5.871 0.892 1 98.88 167 ARG B O 1
ATOM 2597 N N . ALA B 1 168 ? 14.5 -6.434 -0.763 1 98.75 168 ALA B N 1
ATOM 2598 C CA . ALA B 1 168 ? 15.359 -7.523 -1.223 1 98.75 168 ALA B CA 1
ATOM 2599 C C . ALA B 1 168 ? 16.719 -7 -1.689 1 98.75 168 ALA B C 1
ATOM 2601 O O . ALA B 1 168 ? 17.75 -7.531 -1.3 1 98.75 168 ALA B O 1
ATOM 2602 N N . LYS B 1 169 ? 16.672 -5.973 -2.533 1 98.31 169 LYS B N 1
ATOM 2603 C CA . LYS B 1 169 ? 17.906 -5.395 -3.053 1 98.31 169 LYS B CA 1
ATOM 2604 C C . LYS B 1 169 ? 18.797 -4.906 -1.922 1 98.31 169 LYS B C 1
ATOM 2606 O O . LYS B 1 169 ? 20.016 -5.09 -1.963 1 98.31 169 LYS B O 1
ATOM 2611 N N . ALA B 1 170 ? 18.234 -4.285 -0.907 1 97 170 ALA B N 1
ATOM 2612 C CA . ALA B 1 170 ? 18.984 -3.727 0.216 1 97 170 ALA B CA 1
ATOM 2613 C C . ALA B 1 170 ? 19.688 -4.828 1.008 1 97 170 ALA B C 1
ATOM 2615 O O . ALA B 1 170 ? 20.719 -4.586 1.634 1 97 170 ALA B O 1
ATOM 2616 N N . GLY B 1 171 ? 19.094 -6.027 1.023 1 94.44 171 GLY B N 1
ATOM 2617 C CA . GLY B 1 171 ? 19.641 -7.121 1.813 1 94.44 171 GLY B CA 1
ATOM 2618 C C . GLY B 1 171 ? 20.688 -7.938 1.069 1 94.44 171 GLY B C 1
ATOM 2619 O O . GLY B 1 171 ? 21.312 -8.82 1.649 1 94.44 171 GLY B O 1
ATOM 2620 N N . LEU B 1 172 ? 20.828 -7.703 -0.132 1 92.69 172 LEU B N 1
ATOM 2621 C CA . LEU B 1 172 ? 21.781 -8.453 -0.956 1 92.69 172 LEU B CA 1
ATOM 2622 C C . LEU B 1 172 ? 23.125 -7.727 -1.033 1 92.69 172 LEU B C 1
ATOM 2624 O O . LEU B 1 172 ? 23.188 -6.508 -0.871 1 92.69 172 LEU B O 1
ATOM 2628 N N . PRO B 1 173 ? 24.25 -8.453 -1.167 1 84.38 173 PRO B N 1
ATOM 2629 C CA . PRO B 1 173 ? 25.578 -7.84 -1.265 1 84.38 173 PRO B CA 1
ATOM 2630 C C . PRO B 1 173 ? 25.719 -6.938 -2.49 1 84.38 173 PRO B C 1
ATOM 2632 O O . PRO B 1 173 ? 25.047 -7.148 -3.498 1 84.38 173 PRO B O 1
#

pLDDT: mean 98.0, std 1.79, range [84.19, 99.0]

Nearest PDB structures (foldseek):
  5c7q-assembly1_B  TM=9.699E-01  e=6.585E-19  Bdellovibrio bacteriovorus HD100
  5c8l-assembly1_B  TM=9.693E-01  e=1.413E-18  Bdellovibrio bacteriovorus HD100
  8wv3-assembly1_A  TM=9.165E-01  e=6.901E-18  Bacillus methanolicus
  8wv3-assembly1_E  TM=8.882E-01  e=1.873E-17  Bacillus methanolicus
  8wv3-assembly1_H  TM=9.047E-01  e=7.234E-17  Bacillus methanolicus

Solvent-accessible surface area (backbone atoms only — not comparable to full-atom values): 17944 Å² total; per-residue (Å²): 134,57,68,46,79,72,48,65,88,41,82,57,97,75,41,34,36,35,33,30,34,35,53,41,80,93,62,38,77,39,82,46,65,25,38,43,44,78,25,30,24,33,33,43,40,43,44,95,88,49,29,26,50,32,26,40,33,66,25,77,42,64,73,43,74,42,56,33,42,36,50,45,68,46,56,94,89,55,51,62,68,60,47,30,53,50,28,31,23,27,62,62,8,35,46,61,78,38,79,43,80,60,45,56,36,27,40,45,42,88,34,27,39,34,39,34,40,30,30,40,29,28,68,67,46,84,61,70,55,58,60,57,70,85,54,56,74,43,76,43,76,44,46,45,70,57,50,42,48,29,38,51,72,45,74,31,32,41,39,67,37,38,47,48,44,52,40,52,57,70,71,48,134,135,58,67,47,78,71,48,66,90,40,82,57,98,74,41,32,35,35,33,29,33,36,54,40,78,91,64,38,76,40,81,44,66,27,38,43,45,76,26,30,24,33,32,42,38,43,45,95,86,50,30,26,50,32,30,41,32,65,24,76,40,64,73,43,74,42,56,31,44,38,50,45,68,47,55,94,89,53,52,62,68,60,48,31,52,50,29,32,22,28,60,63,7,36,46,61,78,40,80,42,79,60,44,54,34,28,42,42,43,88,35,27,39,33,38,35,41,29,30,40,29,28,69,66,47,85,61,70,54,58,60,56,69,87,56,54,74,43,76,42,76,44,46,43,68,57,52,40,48,30,40,51,73,43,76,30,33,39,40,66,37,36,48,50,43,53,41,52,57,70,71,46,134

Foldseek 3Di:
DDKDDWDFPADDPFWTKIWIWDQDVPVGTDIAIAIEGQAKEFEWEAEPVQKTKWKFKQDPVVRDTATAGQMDGDDVPDDRVNRHQVSCCQQFVKHAPDKAWLDWDADCVVHYRHIYTYIYGYRIDGGDHHYDPVIDIDMDMGHLVVQQVCLVPVVHPDVNRSSNSVSVVVPDD/DDKDDWDFPADDPFWTKIWIWDQDVPVGTDIAIAIEGQAKEFEWEAEPVQKTKWKFKQDPVVRDTATAGQMDGDDVPDDRVNRHQVSCCQQFVKHAPDKAWLDWDADCVVHYRHIYTYIYGYRIDGGDHHYDPVIDIDMDMGHLVVQQVCLVPVVHPDVNRSSNSVSVVVPDD